Protein AF-0000000082577255 (afdb_homodimer)

pLDDT: mean 89.24, std 18.67, range [29.52, 98.94]

Radius of gyration: 27.16 Å; Cα contacts (8 Å, |Δi|>4): 711; chains: 2; bounding box: 111×81×88 Å

Nearest PDB structures (foldseek):
  2cbr-assemb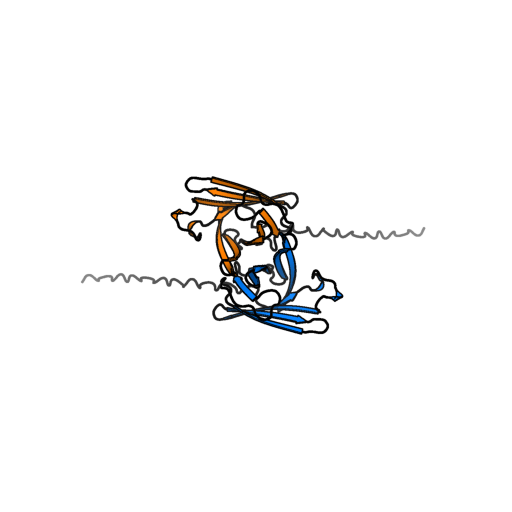ly1_A  TM=6.057E-01  e=3.488E-04  Bos taurus
  3sao-assembly2_B  TM=4.953E-01  e=5.006E-04  Gallus gallus
  3bx8-assembly2_B  TM=6.403E-01  e=2.164E-02  unclassified
  2lbv-assembly1_A  TM=5.165E-01  e=1.508E-02  Coturnix japonica
  3ebw-assembly1_A  TM=6.414E-01  e=2.367E+00  Periplaneta americana

Structure (mmCIF, N/CA/C/O backbone):
data_AF-0000000082577255-model_v1
#
loop_
_entity.id
_entity.type
_entity.pdbx_description
1 polymer 'LuxR family transcriptional regulator'
#
loop_
_atom_site.group_PDB
_atom_site.id
_atom_site.type_symbol
_atom_site.label_atom_id
_atom_site.label_alt_id
_atom_site.label_comp_id
_atom_site.label_asym_id
_atom_site.label_entity_id
_atom_site.label_seq_id
_atom_site.pdbx_PDB_ins_code
_atom_site.Cartn_x
_atom_site.Cartn_y
_atom_site.Cartn_z
_atom_site.occupancy
_atom_site.B_iso_or_equiv
_atom_site.auth_seq_id
_atom_site.auth_comp_id
_atom_site.auth_asym_id
_atom_site.auth_atom_id
_atom_site.pdbx_PDB_model_num
ATOM 1 N N . MET A 1 1 ? -60.844 50.062 -32.906 1 30.38 1 MET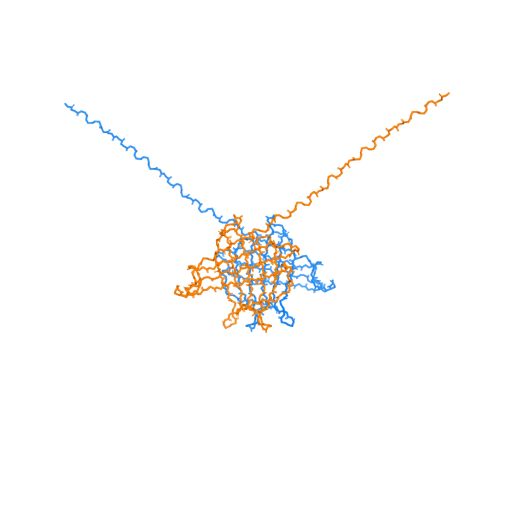 A N 1
ATOM 2 C CA . MET A 1 1 ? -60.625 48.656 -32.625 1 30.38 1 MET A CA 1
ATOM 3 C C . MET A 1 1 ? -59.125 48.312 -32.625 1 30.38 1 MET A C 1
ATOM 5 O O . MET A 1 1 ? -58.469 48.375 -33.656 1 30.38 1 MET A O 1
ATOM 9 N N . LYS A 1 2 ? -58.406 48.75 -31.453 1 42.78 2 LYS A N 1
ATOM 10 C CA . LYS A 1 2 ? -56.969 48.656 -31.172 1 42.78 2 LYS A CA 1
ATOM 11 C C . LYS A 1 2 ? -56.531 47.188 -31.156 1 42.78 2 LYS A C 1
ATOM 13 O O . LYS A 1 2 ? -57.125 46.344 -30.516 1 42.78 2 LYS A O 1
ATOM 18 N N . VAL A 1 3 ? -55.938 46.594 -32.188 1 41.31 3 VAL A N 1
ATOM 19 C CA . VAL A 1 3 ? -55.406 45.281 -32.438 1 41.31 3 VAL A CA 1
ATOM 20 C C . VAL A 1 3 ? -54.344 44.938 -31.422 1 41.31 3 VAL A C 1
ATOM 22 O O . VAL A 1 3 ? -53.344 45.688 -31.281 1 41.31 3 VAL A O 1
ATOM 25 N N . PRO A 1 4 ? -54.688 44.281 -30.281 1 45.56 4 PRO A N 1
ATOM 26 C CA . PRO A 1 4 ? -53.688 43.875 -29.297 1 45.56 4 PRO A CA 1
ATOM 27 C C . PRO A 1 4 ? -52.625 42.969 -29.875 1 45.56 4 PRO A C 1
ATOM 29 O O . PRO A 1 4 ? -52.938 42.094 -30.703 1 45.56 4 PRO A O 1
ATOM 32 N N . PHE A 1 5 ? -51.375 43.406 -30.234 1 43.94 5 PHE A N 1
ATOM 33 C CA . PHE A 1 5 ? -50.25 42.594 -30.672 1 43.94 5 PHE A CA 1
ATOM 34 C C . PHE A 1 5 ? -49.75 41.688 -29.562 1 43.94 5 PHE A C 1
ATOM 36 O O . PHE A 1 5 ? -49.375 42.156 -28.484 1 43.94 5 PHE A O 1
ATOM 43 N N . ALA A 1 6 ? -50.312 40.438 -29.438 1 38.84 6 ALA A N 1
ATOM 44 C CA . ALA A 1 6 ? -49.875 39.406 -28.5 1 38.84 6 ALA A CA 1
ATOM 45 C C . ALA A 1 6 ? -48.406 39.031 -28.75 1 38.84 6 ALA A C 1
ATOM 47 O O . ALA A 1 6 ? -48.062 38.656 -29.859 1 38.84 6 ALA A O 1
ATOM 48 N N . ILE A 1 7 ? -47.469 39.656 -28.047 1 39.19 7 ILE A N 1
ATOM 49 C CA . ILE A 1 7 ? -46.062 39.281 -28.062 1 39.19 7 ILE A CA 1
ATOM 50 C C . ILE A 1 7 ? -45.906 37.844 -27.562 1 39.19 7 ILE A C 1
ATOM 52 O O . ILE A 1 7 ? -46.281 37.531 -26.438 1 39.19 7 ILE A O 1
ATOM 56 N N . LEU A 1 8 ? -45.969 36.812 -28.438 1 40.16 8 LEU A N 1
ATOM 57 C CA . LEU A 1 8 ? -45.688 35.406 -28.125 1 40.16 8 LEU A CA 1
ATOM 58 C C . LEU A 1 8 ? -44.25 35.281 -27.625 1 40.16 8 LEU A C 1
ATOM 60 O O . LEU A 1 8 ? -43.281 35.562 -28.375 1 40.16 8 LEU A O 1
ATOM 64 N N . LEU A 1 9 ? -44.031 35.469 -26.344 1 45.38 9 LEU A N 1
ATOM 65 C CA . LEU A 1 9 ? -42.719 35.219 -25.734 1 45.38 9 LEU A CA 1
ATOM 66 C C . LEU A 1 9 ? -42.375 33.719 -25.812 1 45.38 9 LEU A C 1
ATOM 68 O O . LEU A 1 9 ? -43.062 32.906 -25.25 1 45.38 9 LEU A O 1
ATOM 72 N N . ALA A 1 10 ? -41.688 33.219 -26.844 1 41.09 10 ALA A N 1
ATOM 73 C CA . ALA A 1 10 ? -41.125 31.875 -26.938 1 41.09 10 ALA A CA 1
ATOM 74 C C . ALA A 1 10 ? -40.094 31.625 -25.844 1 41.09 10 ALA A C 1
ATOM 76 O O . ALA A 1 10 ? -39.062 32.281 -25.797 1 41.09 10 ALA A O 1
ATOM 77 N N . VAL A 1 11 ? -40.531 31.25 -24.625 1 45.97 11 VAL A N 1
ATOM 78 C CA . VAL A 1 11 ? -39.594 30.797 -23.594 1 45.97 11 VAL A CA 1
ATOM 79 C C . VAL A 1 11 ? -38.844 29.562 -24.094 1 45.97 11 VAL A C 1
ATOM 81 O O . VAL A 1 11 ? -39.438 28.531 -24.375 1 45.97 11 VAL A O 1
ATOM 84 N N . GLY A 1 12 ? -37.719 29.672 -24.844 1 43.66 12 GLY A N 1
ATOM 85 C CA . GLY A 1 12 ? -36.844 28.547 -25.156 1 43.66 12 GLY A CA 1
ATOM 86 C C . GLY A 1 12 ? -36.406 27.781 -23.922 1 43.66 12 GLY A C 1
ATOM 87 O O . GLY A 1 12 ? -35.781 28.344 -23.016 1 43.66 12 GLY A O 1
ATOM 88 N N . LEU A 1 13 ? -37.125 26.719 -23.547 1 45.72 13 LEU A N 1
ATOM 89 C CA . LEU A 1 13 ? -36.688 25.766 -22.531 1 45.72 13 LEU A CA 1
ATOM 90 C C . LEU A 1 13 ? -35.312 25.172 -22.891 1 45.72 13 LEU A C 1
ATOM 92 O O . LEU A 1 13 ? -35.188 24.453 -23.875 1 45.72 13 LEU A O 1
ATOM 96 N N . GLY A 1 14 ? -34.188 25.781 -22.609 1 46.28 14 GLY A N 1
ATOM 97 C CA . GLY A 1 14 ? -32.906 25.125 -22.656 1 46.28 14 GLY A CA 1
ATOM 98 C C . GLY A 1 14 ? -32.875 23.797 -21.938 1 46.28 14 GLY A C 1
ATOM 99 O O . GLY A 1 14 ? -33.188 23.719 -20.75 1 46.28 14 GLY A O 1
ATOM 100 N N . HIS A 1 15 ? -33.031 22.656 -22.656 1 53.28 15 HIS A N 1
ATOM 101 C CA . HIS A 1 15 ? -32.781 21.328 -22.141 1 53.28 15 HIS A CA 1
ATOM 102 C C . HIS A 1 15 ? -31.406 21.219 -21.516 1 53.28 15 HIS A C 1
ATOM 104 O O . HIS A 1 15 ? -30.391 21.375 -22.203 1 53.28 15 HIS A O 1
ATOM 110 N N . ALA A 1 16 ? -31.203 21.406 -20.25 1 52.41 16 ALA A N 1
ATOM 111 C CA . ALA A 1 16 ? -30 21 -19.547 1 52.41 16 ALA A CA 1
ATOM 112 C C . ALA A 1 16 ? -29.672 19.531 -19.828 1 52.41 16 ALA A C 1
ATOM 114 O O . ALA A 1 16 ? -30.438 18.641 -19.453 1 52.41 16 ALA A O 1
ATOM 115 N N . ALA A 1 17 ? -28.859 19.125 -20.812 1 50.59 17 ALA A N 1
ATOM 116 C CA . ALA A 1 17 ? -28.344 17.766 -20.969 1 50.59 17 ALA A CA 1
ATOM 117 C C . ALA A 1 17 ? -27.797 17.234 -19.656 1 50.59 17 ALA A C 1
ATOM 119 O O . ALA A 1 17 ? -27.031 17.906 -18.969 1 50.59 17 ALA A O 1
ATOM 120 N N . PRO A 1 18 ? -28.406 16.266 -19.078 1 53.88 18 PRO A N 1
ATOM 121 C CA . PRO A 1 18 ? -27.797 15.625 -17.922 1 53.88 18 PRO A CA 1
ATOM 122 C C . PRO A 1 18 ? -26.297 15.344 -18.125 1 53.88 18 PRO A C 1
ATOM 124 O O . PRO A 1 18 ? -25.891 14.969 -19.219 1 53.88 18 PRO A O 1
ATOM 127 N N . ALA A 1 19 ? -25.422 16.047 -17.469 1 48.56 19 ALA A N 1
ATOM 128 C CA . ALA A 1 19 ? -24.016 15.617 -17.406 1 48.56 19 ALA A CA 1
ATOM 129 C C . ALA A 1 19 ? -23.922 14.102 -17.25 1 48.56 19 ALA A C 1
ATOM 131 O O . ALA A 1 19 ? -24.375 13.539 -16.25 1 48.56 19 ALA A O 1
ATOM 132 N N . LEU A 1 20 ? -24.016 13.242 -18.25 1 40.62 20 LEU A N 1
ATOM 133 C CA . LEU A 1 20 ? -23.688 11.82 -18.172 1 40.62 20 LEU A CA 1
ATOM 134 C C . LEU A 1 20 ? -22.562 11.578 -17.188 1 40.62 20 LEU A C 1
ATOM 136 O O . LEU A 1 20 ? -21.484 12.172 -17.312 1 40.62 20 LEU A O 1
ATOM 140 N N . ALA A 1 21 ? -22.859 11.367 -15.875 1 45.81 21 ALA A N 1
ATOM 141 C CA . ALA A 1 21 ? -21.844 10.82 -14.961 1 45.81 21 ALA A CA 1
ATOM 142 C C . ALA A 1 21 ? -20.859 9.93 -15.711 1 45.81 21 ALA A C 1
ATOM 144 O O . ALA A 1 21 ? -21.234 8.914 -16.281 1 45.81 21 ALA A O 1
ATOM 145 N N . GLN A 1 22 ? -19.906 10.359 -16.438 1 48.31 22 GLN A N 1
ATOM 146 C CA . GLN A 1 22 ? -18.859 9.531 -17.031 1 48.31 22 GLN A CA 1
ATOM 147 C C . GLN A 1 22 ? -18.516 8.344 -16.141 1 48.31 22 GLN A C 1
ATOM 149 O O . GLN A 1 22 ? -18.156 8.531 -14.977 1 48.31 22 GLN A O 1
ATOM 154 N N . SER A 1 23 ? -19.281 7.199 -16.281 1 50.22 23 SER A N 1
ATOM 155 C CA . SER A 1 23 ? -18.984 5.957 -15.57 1 50.22 23 SER A CA 1
ATOM 156 C C . SER A 1 23 ? -17.484 5.773 -15.367 1 50.22 23 SER A C 1
ATOM 158 O O . SER A 1 23 ? -16.703 5.926 -16.312 1 50.22 23 SER A O 1
ATOM 160 N N . ALA A 1 24 ? -16.969 5.957 -14.211 1 63.88 24 ALA A N 1
ATOM 161 C CA . ALA A 1 24 ? -15.547 5.773 -13.93 1 63.88 24 ALA A CA 1
ATOM 162 C C . ALA A 1 24 ? -14.992 4.551 -14.656 1 63.88 24 ALA A C 1
ATOM 164 O O . ALA A 1 24 ? -15.656 3.512 -14.727 1 63.88 24 ALA A O 1
ATOM 165 N N . ALA A 1 25 ? -14.047 4.656 -15.633 1 77.75 25 ALA A N 1
ATOM 166 C CA . ALA A 1 25 ? -13.367 3.566 -16.328 1 77.75 25 ALA A CA 1
ATOM 167 C C . ALA A 1 25 ? -13.078 2.406 -15.383 1 77.75 25 ALA A C 1
ATOM 169 O O . ALA A 1 25 ? -12.781 2.617 -14.203 1 77.75 25 ALA A O 1
ATOM 170 N N . PRO A 1 26 ? -13.43 1.129 -15.906 1 90.5 26 PRO A N 1
ATOM 171 C CA . PRO A 1 26 ? -13.125 -0.038 -15.078 1 90.5 26 PRO A CA 1
ATOM 172 C C . PRO A 1 26 ? -11.664 -0.067 -14.617 1 90.5 26 PRO A C 1
ATOM 174 O O . PRO A 1 26 ? -10.781 0.43 -15.312 1 90.5 26 PRO A O 1
ATOM 177 N N . SER A 1 27 ? -11.445 -0.588 -13.438 1 96.12 27 SER A N 1
ATOM 178 C CA . SER A 1 27 ? -10.094 -0.715 -12.906 1 96.12 27 SER A CA 1
ATOM 179 C C . SER A 1 27 ? -9.203 -1.529 -13.844 1 96.12 27 SER A C 1
ATOM 181 O O . SER A 1 27 ? -9.586 -2.615 -14.281 1 96.12 27 SER A O 1
ATOM 183 N N . PRO A 1 28 ? -8.07 -1.06 -14.164 1 97.62 28 PRO A N 1
ATOM 184 C CA . PRO A 1 28 ? -7.145 -1.853 -14.977 1 97.62 28 PRO A CA 1
ATOM 185 C C . PRO A 1 28 ? -6.648 -3.102 -14.25 1 97.62 28 PRO A C 1
ATOM 187 O O . PRO A 1 28 ? -6.004 -3.959 -14.867 1 97.62 28 PRO A O 1
ATOM 190 N N . LEU A 1 29 ? -6.906 -3.27 -12.984 1 98.5 29 LEU A N 1
ATOM 191 C CA . LEU A 1 29 ? -6.535 -4.465 -12.227 1 98.5 29 LEU A CA 1
ATOM 192 C C . LEU A 1 29 ? -7.348 -5.672 -12.688 1 98.5 29 LEU A C 1
ATOM 194 O O . LEU A 1 29 ? -6.902 -6.812 -12.547 1 98.5 29 LEU A O 1
ATOM 198 N N . LEU A 1 30 ? -8.578 -5.418 -13.156 1 98.56 30 LEU A N 1
ATOM 199 C CA . LEU A 1 30 ? -9.445 -6.516 -13.57 1 98.56 30 LEU A CA 1
ATOM 200 C C . LEU A 1 30 ? -8.805 -7.32 -14.695 1 98.56 30 LEU A C 1
ATOM 202 O O . LEU A 1 30 ? -8.227 -6.746 -15.617 1 98.56 30 LEU A O 1
ATOM 206 N N . GLY A 1 31 ? -8.906 -8.617 -14.602 1 98.44 31 GLY A N 1
ATOM 207 C CA . GLY A 1 31 ? -8.25 -9.539 -15.516 1 98.44 31 GLY A CA 1
ATOM 208 C C . GLY A 1 31 ? -7.328 -10.523 -14.805 1 98.44 31 GLY A C 1
ATOM 209 O O . GLY A 1 31 ? -7.469 -10.758 -13.602 1 98.44 31 GLY A O 1
ATOM 210 N N . SER A 1 32 ? -6.441 -11.195 -15.586 1 98.81 32 SER A N 1
ATOM 211 C CA . SER A 1 32 ? -5.566 -12.234 -15.055 1 98.81 32 SER A CA 1
ATOM 212 C C . SER A 1 32 ? -4.098 -11.852 -15.211 1 98.81 32 SER A C 1
ATOM 214 O O . SER A 1 32 ? -3.699 -11.312 -16.25 1 98.81 32 SER A O 1
ATOM 216 N N . TRP A 1 33 ? -3.393 -12.156 -14.211 1 98.94 33 TRP A N 1
ATOM 217 C CA . TRP A 1 33 ? -1.996 -11.758 -14.094 1 98.94 33 TRP A CA 1
ATOM 218 C C . TRP A 1 33 ? -1.111 -12.953 -13.758 1 98.94 33 TRP A C 1
ATOM 220 O O . TRP A 1 33 ? -1.393 -13.688 -12.812 1 98.94 33 TRP A O 1
ATOM 230 N N . ALA A 1 34 ? -0.02 -13.125 -14.461 1 98.88 34 ALA A N 1
ATOM 231 C CA . ALA A 1 34 ? 0.951 -14.172 -14.18 1 98.88 34 ALA A CA 1
ATOM 232 C C . ALA A 1 34 ? 2.156 -13.617 -13.422 1 98.88 34 ALA A C 1
ATOM 234 O O . ALA A 1 34 ? 2.729 -12.602 -13.82 1 98.88 34 ALA A O 1
ATOM 235 N N . VAL A 1 35 ? 2.521 -14.289 -12.391 1 98.81 35 VAL A N 1
ATOM 236 C CA . VAL A 1 35 ? 3.73 -13.945 -11.656 1 98.81 35 VAL A CA 1
ATOM 237 C C . VAL A 1 35 ? 4.961 -14.32 -12.477 1 98.81 35 VAL A C 1
ATOM 239 O O . VAL A 1 35 ? 4.996 -15.375 -13.109 1 98.81 35 VAL A O 1
ATOM 242 N N . ASP A 1 36 ? 5.969 -13.453 -12.516 1 98.56 36 ASP A N 1
ATOM 243 C CA . ASP A 1 36 ? 7.285 -13.828 -13.016 1 98.56 36 ASP A CA 1
ATOM 244 C C . ASP A 1 36 ? 8 -14.766 -12.039 1 98.56 36 ASP A C 1
ATOM 246 O O . ASP A 1 36 ? 8.758 -14.305 -11.18 1 98.56 36 ASP A O 1
ATOM 250 N N . VAL A 1 37 ? 7.871 -16.016 -12.164 1 98.12 37 VAL A N 1
ATOM 251 C CA . VAL A 1 37 ? 8.312 -17 -11.164 1 98.12 37 VAL A CA 1
ATOM 252 C C . VAL A 1 37 ? 9.836 -17.047 -11.141 1 98.12 37 VAL A C 1
ATOM 254 O O . VAL A 1 37 ? 10.438 -17.453 -10.148 1 98.12 37 VAL A O 1
ATOM 257 N N . GLU A 1 38 ? 10.477 -16.594 -12.234 1 97.31 38 GLU A N 1
ATOM 258 C CA . GLU A 1 38 ? 11.938 -16.609 -12.297 1 97.31 38 GLU A CA 1
ATOM 259 C C . GLU A 1 38 ? 12.555 -15.586 -11.352 1 97.31 38 GLU A C 1
ATOM 261 O O . GLU A 1 38 ? 13.734 -15.664 -11.023 1 97.31 38 GLU A O 1
ATOM 266 N N . ARG A 1 39 ? 11.727 -14.664 -10.875 1 97.25 39 ARG A N 1
ATOM 267 C CA . ARG A 1 39 ? 12.234 -13.594 -10.023 1 97.25 39 ARG A CA 1
ATOM 268 C C . ARG A 1 39 ? 11.852 -13.82 -8.57 1 97.25 39 ARG A C 1
ATOM 270 O O . ARG A 1 39 ? 12.148 -13 -7.703 1 97.25 39 ARG A O 1
ATOM 277 N N . LEU A 1 40 ? 11.148 -14.898 -8.289 1 96.56 40 LEU A N 1
ATOM 278 C CA . LEU A 1 40 ? 10.758 -15.164 -6.91 1 96.56 40 LEU A CA 1
ATOM 279 C C . LEU A 1 40 ? 11.977 -15.414 -6.031 1 96.56 40 LEU A C 1
ATOM 281 O O . LEU A 1 40 ? 12.938 -16.047 -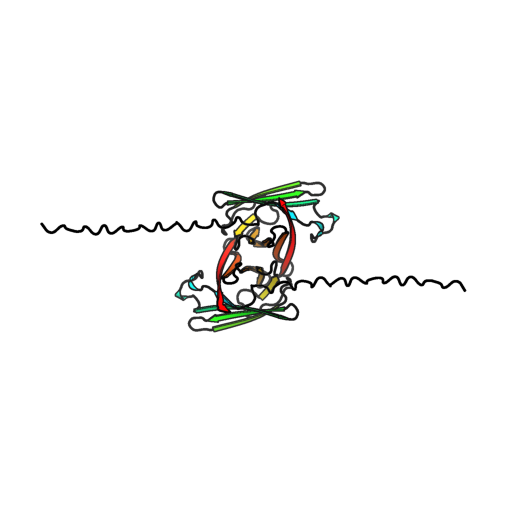6.465 1 96.56 40 LEU A O 1
ATOM 285 N N . PRO A 1 41 ? 11.961 -14.906 -4.82 1 92.69 41 PRO A N 1
ATOM 286 C CA . PRO A 1 41 ? 13.109 -15.047 -3.92 1 92.69 41 PRO A CA 1
ATOM 287 C C . PRO A 1 41 ? 13.18 -16.422 -3.26 1 92.69 41 PRO A C 1
ATOM 289 O O . PRO A 1 41 ? 13.141 -16.516 -2.031 1 92.69 41 PRO A O 1
ATOM 292 N N . MET A 1 42 ? 13.219 -17.391 -3.99 1 93.5 42 MET A N 1
ATOM 293 C CA . MET A 1 42 ? 13.391 -18.781 -3.555 1 93.5 42 MET A CA 1
ATOM 294 C C . MET A 1 42 ? 14.227 -19.562 -4.559 1 93.5 42 MET A C 1
ATOM 296 O O . MET A 1 42 ? 14.344 -19.172 -5.719 1 93.5 42 MET A O 1
ATOM 300 N N . PRO A 1 43 ? 14.836 -20.641 -4.078 1 95.81 43 PRO A N 1
ATOM 301 C CA . PRO A 1 43 ? 15.617 -21.453 -5.004 1 95.81 43 PRO A CA 1
ATOM 302 C C . PRO A 1 43 ? 14.805 -21.938 -6.199 1 95.81 43 PRO A C 1
ATOM 304 O O . PRO A 1 43 ? 13.625 -22.281 -6.055 1 95.81 43 PRO A O 1
ATOM 307 N N . PRO A 1 44 ? 15.5 -21.969 -7.348 1 94.94 44 PRO A N 1
ATOM 308 C CA . PRO A 1 44 ? 14.781 -22.328 -8.57 1 94.94 44 PRO A CA 1
ATOM 309 C C . PRO A 1 44 ? 14 -23.641 -8.422 1 94.94 44 PRO A C 1
ATOM 311 O O . PRO A 1 44 ? 12.875 -23.75 -8.922 1 94.94 44 PRO A O 1
ATOM 314 N N . GLU A 1 45 ? 14.562 -24.594 -7.723 1 95 45 GLU A N 1
ATOM 315 C CA . GLU A 1 45 ? 13.938 -25.922 -7.605 1 95 45 GLU A CA 1
ATOM 316 C C . GLU A 1 45 ? 12.664 -25.844 -6.758 1 95 45 GLU A C 1
ATOM 318 O O . GLU A 1 45 ? 11.82 -26.734 -6.836 1 95 45 GLU A O 1
ATOM 323 N N . ALA A 1 46 ? 12.531 -24.812 -5.984 1 95.12 46 ALA A N 1
ATOM 324 C CA . ALA A 1 46 ? 11.383 -24.672 -5.09 1 95.12 46 ALA A CA 1
ATOM 325 C C . ALA A 1 46 ? 10.297 -23.812 -5.719 1 95.12 46 ALA A C 1
ATOM 327 O O . ALA A 1 46 ? 9.195 -23.688 -5.172 1 95.12 46 ALA A O 1
ATOM 328 N N . ARG A 1 47 ? 10.523 -23.25 -6.836 1 97.19 47 ARG A N 1
ATOM 329 C CA . ARG A 1 47 ? 9.578 -22.344 -7.473 1 97.19 47 ARG A CA 1
ATOM 330 C C . ARG A 1 47 ? 8.438 -23.109 -8.133 1 97.19 47 ARG A C 1
ATOM 332 O O . ARG A 1 47 ? 8.648 -24.156 -8.727 1 97.19 47 ARG A O 1
ATOM 339 N N . PRO A 1 48 ? 7.23 -22.547 -8.008 1 97.56 48 PRO A N 1
ATOM 340 C CA . PRO A 1 48 ? 6.148 -23.125 -8.805 1 97.56 48 PRO A CA 1
ATOM 341 C C . PRO A 1 48 ? 6.383 -22.969 -10.305 1 97.56 48 PRO A C 1
ATOM 343 O O . PRO A 1 48 ? 7.184 -22.141 -10.727 1 97.56 48 PRO A O 1
ATOM 346 N N . LYS A 1 49 ? 5.664 -23.797 -11.047 1 97.94 49 LYS A N 1
ATOM 347 C CA . LYS A 1 49 ? 5.676 -23.656 -12.5 1 97.94 49 LYS A CA 1
ATOM 348 C C . LYS A 1 49 ? 4.949 -22.391 -12.93 1 97.94 49 LYS A C 1
ATOM 350 O O . LYS A 1 49 ? 5.391 -21.688 -13.852 1 97.94 49 LYS A O 1
ATOM 355 N N . SER A 1 50 ? 3.852 -22.109 -12.234 1 98.31 50 SER A N 1
ATOM 356 C CA . SER A 1 50 ? 3.1 -20.906 -12.547 1 98.31 50 SER A CA 1
ATOM 357 C C . SER A 1 50 ? 2.242 -20.469 -11.359 1 98.31 50 SER A C 1
ATOM 359 O O . SER A 1 50 ? 1.816 -21.297 -10.555 1 98.31 50 SER A O 1
ATOM 361 N N . VAL A 1 51 ? 2.078 -19.25 -11.211 1 98.25 51 VAL A N 1
ATOM 362 C CA . VAL A 1 51 ? 1.113 -18.609 -10.32 1 98.25 51 VAL A CA 1
ATOM 363 C C . VAL A 1 51 ? 0.316 -17.562 -11.086 1 98.25 51 VAL A C 1
ATOM 365 O O . VAL A 1 51 ? 0.895 -16.672 -11.727 1 98.25 51 VAL A O 1
ATOM 368 N N . THR A 1 52 ? -0.953 -17.641 -11.086 1 98.69 52 THR A N 1
ATOM 369 C CA . THR A 1 52 ? -1.843 -16.672 -11.719 1 98.69 52 THR A CA 1
ATOM 370 C C . THR A 1 52 ? -2.848 -16.125 -10.711 1 98.69 52 THR A C 1
ATOM 372 O O . THR A 1 52 ? -3.438 -16.875 -9.938 1 98.69 52 THR A O 1
ATOM 375 N N . ILE A 1 53 ? -2.965 -14.875 -10.688 1 98.62 53 ILE A N 1
ATOM 376 C CA . ILE A 1 53 ? -3.996 -14.219 -9.898 1 98.62 53 ILE A CA 1
ATOM 377 C C . ILE A 1 53 ? -4.996 -13.531 -10.82 1 98.62 53 ILE A C 1
ATOM 379 O O . ILE A 1 53 ? -4.605 -12.875 -11.789 1 98.62 53 ILE A O 1
ATOM 383 N N . SER A 1 54 ? -6.27 -13.688 -10.555 1 98.75 54 SER A N 1
ATOM 384 C CA . SER A 1 54 ? -7.324 -13.062 -11.344 1 98.75 54 SER A CA 1
ATOM 385 C C . SER A 1 54 ? -8.227 -12.195 -10.469 1 98.75 54 SER A C 1
ATOM 387 O O . SER A 1 54 ? -8.602 -12.602 -9.359 1 98.75 54 SER A O 1
ATOM 389 N N . TYR A 1 55 ? -8.555 -11.031 -10.922 1 98.69 55 TYR A N 1
ATOM 390 C CA . TYR A 1 55 ? -9.523 -10.125 -10.312 1 98.69 55 TYR A CA 1
ATOM 391 C C . TYR A 1 55 ? -10.75 -9.969 -11.203 1 98.69 55 TYR A C 1
ATOM 393 O O . TYR A 1 55 ? -10.633 -9.711 -12.398 1 98.69 55 TYR A O 1
ATOM 401 N N . ALA A 1 56 ? -11.859 -10.109 -10.617 1 98.56 56 ALA A N 1
ATOM 402 C CA . ALA A 1 56 ? -13.125 -9.93 -11.328 1 98.56 56 ALA A CA 1
ATOM 403 C C . ALA A 1 56 ? -14.086 -9.047 -10.539 1 98.56 56 ALA A C 1
ATOM 405 O O . ALA A 1 56 ? -14.18 -9.172 -9.312 1 98.56 56 ALA A O 1
ATOM 406 N N . ASP A 1 57 ? -14.727 -8.117 -11.258 1 98 57 ASP A N 1
ATOM 407 C CA . ASP A 1 57 ? -15.914 -7.441 -10.734 1 98 57 ASP A CA 1
ATOM 408 C C . ASP A 1 57 ? -17.156 -8.289 -10.945 1 98 57 ASP A C 1
ATOM 410 O O . ASP A 1 57 ? -17.594 -8.516 -12.078 1 98 57 ASP A O 1
ATOM 414 N N . ILE A 1 58 ? -17.766 -8.727 -9.82 1 98.19 58 ILE A N 1
ATOM 415 C CA . ILE A 1 58 ? -18.844 -9.695 -9.969 1 98.19 58 ILE A CA 1
ATOM 416 C C . ILE A 1 58 ? -20.188 -9.008 -9.703 1 98.19 58 ILE A C 1
ATOM 418 O O . ILE A 1 58 ? -21.188 -9.68 -9.477 1 98.19 58 ILE A O 1
ATOM 422 N N . GLY A 1 59 ? -20.172 -7.766 -9.672 1 96.94 59 GLY A N 1
ATOM 423 C CA . GLY A 1 59 ? -21.375 -6.992 -9.484 1 96.94 59 GLY A CA 1
ATOM 424 C C . GLY A 1 59 ? -21.703 -6.738 -8.023 1 96.94 59 GLY A C 1
ATOM 425 O O . GLY A 1 59 ? -21.172 -7.41 -7.137 1 96.94 59 GLY A O 1
ATOM 426 N N . GLY A 1 60 ? -22.547 -5.66 -7.719 1 96.75 60 GLY A N 1
ATOM 427 C CA . GLY A 1 60 ? -22.953 -5.336 -6.363 1 96.75 60 GLY A CA 1
ATOM 428 C C . GLY A 1 60 ? -21.828 -4.781 -5.516 1 96.75 60 GLY A C 1
ATOM 429 O O . GLY A 1 60 ? -21.828 -4.949 -4.293 1 96.75 60 GLY A O 1
ATOM 430 N N . GLY A 1 61 ? -20.766 -4.266 -6.172 1 96 61 GLY A N 1
ATOM 431 C CA . GLY A 1 61 ? -19.625 -3.707 -5.465 1 96 61 GLY A CA 1
ATOM 432 C C . GLY A 1 61 ? -18.672 -4.766 -4.945 1 96 61 GLY A C 1
ATOM 433 O O . GLY A 1 61 ? -17.812 -4.473 -4.121 1 96 61 GLY A O 1
ATOM 434 N N . LYS A 1 62 ? -18.828 -5.949 -5.477 1 98.38 62 LYS A N 1
ATOM 435 C CA . LYS A 1 62 ? -18.016 -7.059 -4.977 1 98.38 62 LYS A CA 1
ATOM 436 C C . LYS A 1 62 ? -17 -7.508 -6.016 1 98.38 62 LYS A C 1
ATOM 438 O O . LYS A 1 62 ? -17.281 -7.48 -7.215 1 98.38 62 LYS A O 1
ATOM 443 N N . TRP A 1 63 ? -15.852 -7.879 -5.516 1 98.56 63 TRP A N 1
ATOM 444 C CA . TRP A 1 63 ? -14.797 -8.477 -6.332 1 98.56 63 TRP A CA 1
ATOM 445 C C . TRP A 1 63 ? -14.586 -9.938 -5.961 1 98.56 63 TRP A C 1
ATOM 447 O O . TRP A 1 63 ? -14.875 -10.352 -4.836 1 98.56 63 TRP A O 1
ATOM 457 N N . ARG A 1 64 ? -14.188 -10.695 -6.91 1 98.5 64 ARG A N 1
ATOM 458 C CA . ARG A 1 64 ? -13.656 -12.039 -6.707 1 98.5 64 ARG A CA 1
ATOM 459 C C . ARG A 1 64 ? -12.188 -12.117 -7.113 1 98.5 64 ARG A C 1
ATOM 461 O O . ARG A 1 64 ? -11.82 -11.664 -8.195 1 98.5 64 ARG A O 1
ATOM 468 N N . THR A 1 65 ? -11.398 -12.586 -6.234 1 98.06 65 THR A N 1
ATOM 469 C CA . THR A 1 65 ? -10.008 -12.883 -6.555 1 98.06 65 THR A CA 1
ATOM 470 C C . THR A 1 65 ? -9.766 -14.391 -6.555 1 98.06 65 THR A C 1
ATOM 472 O O . THR A 1 65 ? -10.203 -15.094 -5.645 1 98.06 65 THR A O 1
ATOM 475 N N . SER A 1 66 ? -9.156 -14.867 -7.578 1 97.5 66 SER A N 1
ATOM 476 C CA . SER A 1 66 ? -8.75 -16.266 -7.691 1 97.5 66 SER A CA 1
ATOM 477 C C . SER A 1 66 ? -7.246 -16.391 -7.871 1 97.5 66 SER A C 1
ATOM 479 O O . SER A 1 66 ? -6.633 -15.617 -8.602 1 97.5 66 SER A O 1
ATOM 481 N N . VAL A 1 67 ? -6.715 -17.359 -7.199 1 97.38 67 VAL A N 1
ATOM 482 C CA . VAL A 1 67 ? -5.289 -17.656 -7.305 1 97.38 67 VAL A CA 1
ATOM 483 C C . VAL A 1 67 ? -5.09 -19.109 -7.738 1 97.38 67 VAL A C 1
ATOM 485 O O . VAL A 1 67 ? -5.621 -20.031 -7.105 1 97.38 67 VAL A O 1
ATOM 488 N N . ASP A 1 68 ? -4.355 -19.297 -8.828 1 97.56 68 ASP A N 1
ATOM 489 C CA . ASP A 1 68 ? -3.973 -20.609 -9.328 1 97.56 68 ASP A CA 1
ATOM 490 C C . ASP A 1 68 ? -2.465 -20.828 -9.219 1 97.56 68 ASP A C 1
ATOM 492 O O . ASP A 1 68 ? -1.687 -20.078 -9.82 1 97.56 68 ASP A O 1
ATOM 496 N N . ILE A 1 69 ? -2.133 -21.797 -8.508 1 97.25 69 ILE A N 1
ATOM 497 C CA . ILE A 1 69 ? -0.728 -22.156 -8.383 1 97.25 69 ILE A CA 1
ATOM 498 C C . ILE A 1 69 ? -0.507 -23.562 -8.953 1 97.25 69 ILE A C 1
ATOM 500 O O . ILE A 1 69 ? -1.202 -24.5 -8.586 1 97.25 69 ILE A O 1
ATOM 504 N N . VAL A 1 70 ? 0.412 -23.672 -9.852 1 98 70 VAL A N 1
ATOM 505 C CA . VAL A 1 70 ? 0.862 -24.953 -10.367 1 98 70 VAL A CA 1
ATOM 506 C C . VAL A 1 70 ? 2.293 -25.219 -9.906 1 98 70 VAL A C 1
ATOM 508 O O . VAL A 1 70 ? 3.221 -24.5 -10.289 1 98 70 VAL A O 1
ATOM 511 N N . GLY A 1 71 ? 2.381 -26.156 -9.023 1 95.44 71 GLY A N 1
ATOM 512 C CA . GLY A 1 71 ? 3.703 -26.609 -8.617 1 95.44 71 GLY A CA 1
ATOM 513 C C . GLY A 1 71 ? 4.277 -27.688 -9.523 1 95.44 71 GLY A C 1
ATOM 514 O O . GLY A 1 71 ? 3.818 -27.859 -10.656 1 95.44 71 GLY A O 1
ATOM 515 N N . LYS A 1 72 ? 5.41 -28.266 -9.016 1 92.38 72 LYS A N 1
ATOM 516 C CA . LYS A 1 72 ? 5.996 -29.375 -9.773 1 92.38 72 LYS A CA 1
ATOM 517 C C . LYS A 1 72 ? 5.078 -30.594 -9.773 1 92.38 72 LYS A C 1
ATOM 519 O O . LYS A 1 72 ? 4.836 -31.203 -10.812 1 92.38 72 LYS A O 1
ATOM 524 N N . ASP A 1 73 ? 4.5 -30.844 -8.633 1 93.56 73 ASP A N 1
ATOM 525 C CA . ASP A 1 73 ? 3.705 -32.062 -8.5 1 93.56 73 ASP A CA 1
ATOM 526 C C . ASP A 1 73 ? 2.357 -31.766 -7.852 1 93.56 73 ASP A C 1
ATOM 528 O O . ASP A 1 73 ? 1.719 -32.656 -7.301 1 93.56 73 ASP A O 1
ATOM 532 N N . TYR A 1 74 ? 2.025 -30.484 -7.785 1 94.25 74 TYR A N 1
ATOM 533 C CA . TYR A 1 74 ? 0.754 -30.141 -7.156 1 94.25 74 TYR A CA 1
ATOM 534 C C . TYR A 1 74 ? 0.101 -28.953 -7.859 1 94.25 74 TYR A C 1
ATOM 536 O O . TYR A 1 74 ? 0.75 -28.25 -8.641 1 94.25 74 TYR A O 1
ATOM 544 N N . GLU A 1 75 ? -1.233 -28.828 -7.641 1 95.75 75 GLU A N 1
ATOM 545 C CA . GLU A 1 75 ? -1.993 -27.641 -8.031 1 95.75 75 GLU A CA 1
ATOM 546 C C . GLU A 1 75 ? -2.877 -27.156 -6.883 1 95.75 75 GLU A C 1
ATOM 548 O O . GLU A 1 75 ? -3.432 -27.953 -6.133 1 95.75 75 GLU A O 1
ATOM 553 N N . ASN A 1 76 ? -2.877 -25.922 -6.719 1 95.19 76 ASN A N 1
ATOM 554 C CA . ASN A 1 76 ? -3.729 -25.297 -5.715 1 95.19 76 ASN A CA 1
ATOM 555 C C . ASN A 1 76 ? -4.574 -24.172 -6.32 1 95.19 76 ASN A C 1
ATOM 557 O O . ASN A 1 76 ? -4.074 -23.375 -7.105 1 95.19 76 ASN A O 1
ATOM 561 N N . HIS A 1 77 ? -5.828 -24.203 -6.035 1 96.06 77 HIS A N 1
ATOM 562 C CA . HIS A 1 77 ? -6.77 -23.172 -6.457 1 96.06 77 HIS A CA 1
ATOM 563 C C . HIS A 1 77 ? -7.523 -22.594 -5.262 1 96.06 77 HIS A C 1
ATOM 565 O O . HIS A 1 77 ? -8.156 -23.328 -4.504 1 96.06 77 HIS A O 1
ATOM 571 N N . THR A 1 78 ? -7.379 -21.328 -5.082 1 95.62 78 THR A N 1
ATOM 572 C CA . THR A 1 78 ? -8.125 -20.641 -4.035 1 95.62 78 THR A CA 1
ATOM 573 C C . THR A 1 78 ? -8.844 -19.422 -4.602 1 95.62 78 THR A C 1
ATOM 575 O O . THR A 1 78 ? -8.438 -18.875 -5.629 1 95.62 78 THR A O 1
ATOM 578 N N . ALA A 1 79 ? -9.953 -19.078 -4.004 1 96.12 79 ALA A N 1
ATOM 579 C CA . ALA A 1 79 ? -10.703 -17.906 -4.41 1 96.12 79 ALA A CA 1
ATOM 580 C C . ALA A 1 79 ? -11.438 -17.281 -3.221 1 96.12 79 ALA A C 1
ATOM 582 O O . ALA A 1 79 ? -11.688 -17.953 -2.221 1 96.12 79 ALA A O 1
ATOM 583 N N . GLY A 1 80 ? -11.695 -16.031 -3.285 1 96.69 80 GLY A N 1
ATOM 584 C CA . GLY A 1 80 ? -12.484 -15.305 -2.299 1 96.69 80 GLY A CA 1
ATOM 585 C C . GLY A 1 80 ? -13.266 -14.148 -2.891 1 96.69 80 GLY A C 1
ATOM 586 O O . GLY A 1 80 ? -12.867 -13.586 -3.916 1 96.69 80 GLY A O 1
ATOM 587 N N . THR A 1 81 ? -14.398 -13.898 -2.275 1 98.19 81 THR A N 1
ATOM 588 C CA . THR A 1 81 ? -15.242 -12.758 -2.633 1 98.19 81 THR A CA 1
ATOM 589 C C . THR A 1 81 ? -15.258 -11.727 -1.511 1 98.19 81 THR A C 1
ATOM 591 O O . THR A 1 81 ? -15.328 -12.078 -0.333 1 98.19 81 THR A O 1
ATOM 594 N N . TYR A 1 82 ? -15.18 -10.523 -1.881 1 98.56 82 TYR A N 1
ATOM 595 C CA . TYR A 1 82 ? -15.141 -9.453 -0.887 1 98.56 82 TYR A CA 1
ATOM 596 C C . TYR A 1 82 ? -15.594 -8.133 -1.49 1 98.56 82 TYR A C 1
ATOM 598 O O . TYR A 1 82 ? -15.758 -8.023 -2.707 1 98.56 82 TYR A O 1
ATOM 606 N N . THR A 1 83 ? -15.836 -7.098 -0.626 1 98.5 83 THR A N 1
ATOM 607 C CA . THR A 1 83 ? -16.062 -5.707 -1.013 1 98.5 83 THR A CA 1
ATOM 608 C C . THR A 1 83 ? -14.789 -4.883 -0.813 1 98.5 83 THR A C 1
ATOM 610 O O . THR A 1 83 ? -14.297 -4.762 0.308 1 98.5 83 THR A O 1
ATOM 613 N N . PRO A 1 84 ? -14.227 -4.348 -1.87 1 98.38 84 PRO A N 1
ATOM 614 C CA . PRO A 1 84 ? -12.977 -3.6 -1.719 1 98.38 84 PRO A CA 1
ATOM 615 C C . PRO A 1 84 ? -13.195 -2.18 -1.205 1 98.38 84 PRO A C 1
ATOM 617 O O . PRO A 1 84 ? -12.844 -1.211 -1.884 1 98.38 84 PRO A O 1
ATOM 620 N N . ASP A 1 85 ? -13.766 -2.115 0.035 1 97.94 85 ASP A N 1
ATOM 621 C CA . ASP A 1 85 ? -14.078 -0.829 0.653 1 97.94 85 ASP A CA 1
ATOM 622 C C . ASP A 1 85 ? -13.461 -0.729 2.049 1 97.94 85 ASP A C 1
ATOM 624 O O . ASP A 1 85 ? -13.891 0.095 2.861 1 97.94 85 ASP A O 1
ATOM 628 N N . GLY A 1 86 ? -12.562 -1.684 2.312 1 98.19 86 GLY A N 1
ATOM 629 C CA . GLY A 1 86 ? -11.875 -1.65 3.59 1 98.19 86 GLY A CA 1
ATOM 630 C C . GLY A 1 86 ? -12.547 -2.494 4.656 1 98.19 86 GLY A C 1
ATOM 631 O O . GLY A 1 86 ? -12.031 -2.623 5.77 1 98.19 86 GLY A O 1
ATOM 632 N N . THR A 1 87 ? -13.703 -3.104 4.332 1 97.75 87 THR A N 1
ATOM 633 C CA . THR A 1 87 ? -14.375 -3.977 5.293 1 97.75 87 THR A CA 1
ATOM 634 C C . THR A 1 87 ? -13.648 -5.312 5.402 1 97.75 87 THR A C 1
ATOM 636 O O . THR A 1 87 ? -13.336 -5.945 4.387 1 97.75 87 THR A O 1
ATOM 639 N N . PRO A 1 88 ? -13.445 -5.727 6.602 1 98.12 88 PRO A N 1
ATOM 640 C CA . PRO A 1 88 ? -12.766 -7.016 6.758 1 98.12 88 PRO A CA 1
ATOM 641 C C . PRO A 1 88 ? -13.602 -8.188 6.262 1 98.12 88 PRO A C 1
ATOM 643 O O . PRO A 1 88 ? -14.836 -8.141 6.328 1 98.12 88 PRO A O 1
ATOM 646 N N . TYR A 1 89 ? -12.969 -9.211 5.82 1 98.19 89 TYR A N 1
ATOM 647 C CA . TYR A 1 89 ? -13.586 -10.477 5.453 1 98.19 89 TYR A CA 1
ATOM 648 C C . TYR A 1 89 ? -12.68 -11.648 5.805 1 98.19 89 TYR A C 1
ATOM 650 O O . TYR A 1 89 ? -11.469 -11.484 5.945 1 98.19 89 TYR A O 1
ATOM 658 N N . ILE A 1 90 ? -13.219 -12.828 5.957 1 97.69 90 ILE A N 1
ATOM 659 C CA . ILE A 1 90 ? -12.492 -14.031 6.336 1 97.69 90 ILE A CA 1
ATOM 660 C C . ILE A 1 90 ? -11.82 -14.641 5.105 1 97.69 90 ILE A C 1
ATOM 662 O O . ILE A 1 90 ? -12.438 -14.742 4.043 1 97.69 90 ILE A O 1
ATOM 666 N N . VAL A 1 91 ? -10.523 -14.867 5.227 1 97.06 91 VAL A N 1
ATOM 667 C CA . VAL A 1 91 ? -9.75 -15.547 4.195 1 97.06 91 VAL A CA 1
ATOM 668 C C . VAL A 1 91 ? -9.68 -17.047 4.5 1 97.06 91 VAL A C 1
ATOM 670 O O . VAL A 1 91 ? -9.227 -17.438 5.578 1 97.06 91 VAL A O 1
ATOM 673 N N . GLU A 1 92 ? -10.07 -17.844 3.58 1 93.75 92 GLU A N 1
ATOM 674 C CA . GLU A 1 92 ? -10.031 -19.281 3.768 1 93.75 92 GLU A CA 1
ATOM 675 C C . GLU A 1 92 ? -8.93 -19.922 2.928 1 93.75 92 GLU A C 1
ATOM 677 O O . GLU A 1 92 ? -8.633 -19.453 1.822 1 93.75 92 GLU A O 1
ATOM 682 N N . GLY A 1 93 ? -8.305 -20.953 3.504 1 89.25 93 GLY A N 1
ATOM 683 C CA . GLY A 1 93 ? -7.379 -21.781 2.738 1 89.25 93 GLY A CA 1
ATOM 684 C C . GLY A 1 93 ? -6 -21.156 2.602 1 89.25 93 GLY A C 1
ATOM 685 O O . GLY A 1 93 ? -5.137 -21.688 1.909 1 89.25 93 GLY A O 1
ATOM 686 N N . SER A 1 94 ? -5.77 -20.031 3.107 1 91.31 94 SER A N 1
ATOM 687 C CA . SER A 1 94 ? -4.461 -19.391 3.037 1 91.31 94 SER A CA 1
ATOM 688 C C . SER A 1 94 ? -3.611 -19.734 4.258 1 91.31 94 SER A C 1
ATOM 690 O O . SER A 1 94 ? -4.082 -19.641 5.395 1 91.31 94 SER A O 1
ATOM 692 N N . PRO A 1 95 ? -2.379 -20.172 3.977 1 90.94 95 PRO A N 1
ATOM 693 C CA . PRO A 1 95 ? -1.483 -20.359 5.121 1 90.94 95 PRO A CA 1
ATOM 694 C C . PRO A 1 95 ? -0.971 -19.031 5.688 1 90.94 95 PRO A C 1
ATOM 696 O O . PRO A 1 95 ? -0.418 -19 6.789 1 90.94 95 PRO A O 1
ATOM 699 N N . GLU A 1 96 ? -1.183 -17.891 4.992 1 93.75 96 GLU A N 1
ATOM 700 C CA . GLU A 1 96 ? -0.534 -16.625 5.324 1 93.75 96 GLU A CA 1
ATOM 701 C C . GLU A 1 96 ? -1.478 -15.703 6.098 1 93.75 96 GLU A C 1
ATOM 703 O O . GLU A 1 96 ? -1.032 -14.773 6.77 1 93.75 96 GLU A O 1
ATOM 708 N N . ALA A 1 97 ? -2.74 -15.945 5.996 1 97.31 97 ALA A N 1
ATOM 709 C CA . ALA A 1 97 ? -3.715 -15.031 6.59 1 97.31 97 ALA A CA 1
ATOM 710 C C . ALA A 1 97 ? -5.047 -15.734 6.832 1 97.31 97 ALA A C 1
ATOM 712 O O . ALA A 1 97 ? -5.418 -16.656 6.098 1 97.31 97 ALA A O 1
ATOM 713 N N . ASP A 1 98 ? -5.793 -15.266 7.879 1 98 98 ASP A N 1
ATOM 714 C CA . ASP A 1 98 ? -7.148 -15.75 8.094 1 98 98 ASP A CA 1
ATOM 715 C C . ASP A 1 98 ? -8.164 -14.617 7.992 1 98 98 ASP A C 1
ATOM 717 O O . ASP A 1 98 ? -9.375 -14.859 7.965 1 98 98 ASP A O 1
ATOM 721 N N . ILE A 1 99 ? -7.703 -13.398 7.934 1 98.38 99 ILE A N 1
ATOM 722 C CA . ILE A 1 99 ? -8.562 -12.234 7.793 1 98.38 99 ILE A CA 1
ATOM 723 C C . ILE A 1 99 ? -7.875 -11.188 6.918 1 98.38 99 ILE A C 1
ATOM 725 O O . ILE A 1 99 ? -6.645 -11.094 6.902 1 98.38 99 ILE A O 1
ATOM 729 N N . ALA A 1 100 ? -8.641 -10.391 6.102 1 98.62 100 ALA A N 1
ATOM 730 C CA . ALA A 1 100 ? -8.094 -9.359 5.219 1 98.62 100 ALA A CA 1
ATOM 731 C C . ALA A 1 100 ? -9.078 -8.203 5.059 1 98.62 100 ALA A C 1
ATOM 733 O O . ALA A 1 100 ? -10.25 -8.32 5.406 1 98.62 100 ALA A O 1
ATOM 734 N N . ALA A 1 101 ? -8.633 -7.102 4.637 1 98.81 101 ALA A N 1
ATOM 735 C CA . ALA A 1 101 ? -9.406 -5.969 4.121 1 98.81 101 ALA A CA 1
ATOM 736 C C . ALA A 1 101 ? -8.742 -5.375 2.883 1 98.81 101 ALA A C 1
ATOM 738 O O . ALA A 1 101 ? -7.512 -5.305 2.803 1 98.81 101 ALA A O 1
ATOM 739 N N . VAL A 1 102 ? -9.547 -4.949 1.916 1 98.88 102 VAL A N 1
ATOM 740 C CA . VAL A 1 102 ? -9.047 -4.465 0.634 1 98.88 102 VAL A CA 1
ATOM 741 C C . VAL A 1 102 ? -9.633 -3.09 0.333 1 98.88 102 VAL A C 1
ATOM 743 O O . VAL A 1 102 ? -10.82 -2.844 0.588 1 98.88 102 VAL A O 1
ATOM 746 N N . GLN A 1 103 ? -8.852 -2.211 -0.202 1 98.62 103 GLN A N 1
ATOM 747 C CA . GLN A 1 103 ? -9.305 -0.922 -0.72 1 98.62 103 GLN A CA 1
ATOM 748 C C . GLN A 1 103 ? -8.641 -0.609 -2.061 1 98.62 103 GLN A C 1
ATOM 750 O O . GLN A 1 103 ? -7.531 -1.067 -2.334 1 98.62 103 GLN A O 1
ATOM 755 N N . LEU A 1 104 ? -9.32 0.171 -2.859 1 98.19 104 LEU A N 1
ATOM 756 C CA . LEU A 1 104 ? -8.82 0.687 -4.125 1 98.19 104 LEU A CA 1
ATOM 757 C C . LEU A 1 104 ? -8.633 2.199 -4.062 1 98.19 104 LEU A C 1
ATOM 759 O O . LEU A 1 104 ? -9.539 2.955 -4.438 1 98.19 104 LEU A O 1
ATOM 763 N N . PRO A 1 105 ? -7.445 2.682 -3.729 1 97.56 105 PRO A N 1
ATOM 764 C CA . PRO A 1 105 ? -7.27 4.129 -3.604 1 97.56 105 PRO A CA 1
ATOM 765 C C . PRO A 1 105 ? -7.25 4.84 -4.953 1 97.56 105 PRO A C 1
ATOM 767 O O . PRO A 1 105 ? -7.438 6.059 -5.02 1 97.56 105 PRO A O 1
ATOM 770 N N . ALA A 1 106 ? -6.941 4.156 -5.969 1 96.38 106 ALA A N 1
ATOM 771 C CA . ALA A 1 106 ? -7.012 4.559 -7.371 1 96.38 106 ALA A CA 1
ATOM 772 C C . ALA A 1 106 ? -7.41 3.385 -8.258 1 96.38 106 ALA A C 1
ATOM 774 O O . ALA A 1 106 ? -7.32 2.225 -7.848 1 96.38 106 ALA A O 1
ATOM 775 N N . PRO A 1 107 ? -7.836 3.678 -9.469 1 95.81 107 PRO A N 1
ATOM 776 C CA . PRO A 1 107 ? -8.289 2.566 -10.305 1 95.81 107 PRO A CA 1
ATOM 777 C C . PRO A 1 107 ? -7.199 1.516 -10.523 1 95.81 107 PRO A C 1
ATOM 779 O O . PRO A 1 107 ? -7.504 0.331 -10.688 1 95.81 107 PRO A O 1
ATOM 782 N N . ASN A 1 108 ? -5.914 1.958 -10.508 1 97.44 108 ASN A N 1
ATOM 783 C CA . ASN A 1 108 ? -4.836 1.031 -10.836 1 97.44 108 ASN A CA 1
ATOM 784 C C . ASN A 1 108 ? -4.098 0.563 -9.586 1 97.44 108 ASN A C 1
ATOM 786 O O . ASN A 1 108 ? -2.988 0.03 -9.68 1 97.44 108 ASN A O 1
ATOM 790 N N . VAL A 1 109 ? -4.621 0.817 -8.375 1 98.69 109 VAL A N 1
ATOM 791 C CA . VAL A 1 109 ? -3.934 0.467 -7.133 1 98.69 109 VAL A CA 1
ATOM 792 C C . VAL A 1 109 ? -4.879 -0.317 -6.223 1 98.69 109 VAL A C 1
ATOM 794 O O . VAL A 1 109 ? -6.008 0.111 -5.973 1 98.69 109 VAL A O 1
ATOM 797 N N . LEU A 1 110 ? -4.508 -1.487 -5.77 1 98.88 110 LEU A N 1
ATOM 798 C CA . LEU A 1 110 ? -5.184 -2.301 -4.766 1 98.88 110 LEU A CA 1
ATOM 799 C C . LEU A 1 110 ? -4.32 -2.453 -3.52 1 98.88 110 LEU A C 1
ATOM 801 O O . LEU A 1 110 ? -3.145 -2.816 -3.615 1 98.88 110 LEU A O 1
ATOM 805 N N . VAL A 1 111 ? -4.82 -2.092 -2.324 1 98.94 111 VAL A N 1
ATOM 806 C CA . VAL A 1 111 ? -4.172 -2.289 -1.032 1 98.94 111 VAL A CA 1
ATOM 807 C C . VAL A 1 111 ? -4.902 -3.375 -0.247 1 98.94 111 VAL A C 1
ATOM 809 O O . VAL A 1 111 ? -6.121 -3.309 -0.074 1 98.94 111 VAL A O 1
ATOM 812 N N . MET A 1 112 ? -4.168 -4.336 0.218 1 98.88 112 MET A N 1
ATOM 813 C CA . MET A 1 112 ? -4.707 -5.441 1.009 1 98.88 112 MET A CA 1
ATOM 814 C C . MET A 1 112 ? -3.961 -5.578 2.332 1 98.88 112 MET A C 1
ATOM 816 O O . MET A 1 112 ? -2.746 -5.781 2.346 1 98.88 112 MET A O 1
ATOM 820 N N . VAL A 1 113 ? -4.641 -5.441 3.424 1 98.88 113 VAL A N 1
ATOM 821 C CA . VAL A 1 113 ? -4.09 -5.668 4.758 1 98.88 113 VAL A CA 1
ATOM 822 C C . VAL A 1 113 ? -4.43 -7.082 5.227 1 98.88 113 VAL A C 1
ATOM 824 O O . VAL A 1 113 ? -5.602 -7.465 5.258 1 98.88 113 VAL A O 1
ATOM 827 N N . LEU A 1 114 ? -3.428 -7.852 5.578 1 98.62 114 LEU A N 1
ATOM 828 C CA . LEU A 1 114 ? -3.596 -9.25 5.957 1 98.62 114 LEU A CA 1
ATOM 829 C C . LEU A 1 114 ? -3.277 -9.453 7.434 1 98.62 114 LEU A C 1
ATOM 831 O O . LEU A 1 114 ? -2.277 -8.938 7.934 1 98.62 114 LEU A O 1
ATOM 835 N N . GLY A 1 115 ? -4.152 -10.172 8.117 1 98.19 115 GLY A N 1
ATOM 836 C CA . GLY A 1 115 ? -3.936 -10.617 9.484 1 98.19 115 GLY A CA 1
ATOM 837 C C . GLY A 1 115 ? -4.012 -12.125 9.641 1 98.19 115 GLY A C 1
ATOM 838 O O . GLY A 1 115 ? -4.656 -12.805 8.836 1 98.19 115 GLY A O 1
ATOM 839 N N . LYS A 1 116 ? -3.324 -12.594 10.578 1 97.5 116 LYS A N 1
ATOM 840 C CA . LYS A 1 116 ? -3.361 -14.008 10.953 1 97.5 116 LYS A CA 1
ATOM 841 C C . LYS A 1 116 ? -3.387 -14.172 12.477 1 97.5 116 LYS A C 1
ATOM 843 O O . LYS A 1 116 ? -2.451 -13.758 13.164 1 97.5 116 LYS A O 1
ATOM 848 N N . GLY A 1 117 ? -4.418 -14.773 13 1 96.44 117 GLY A N 1
ATOM 849 C CA . GLY A 1 117 ? -4.516 -14.984 14.43 1 96.44 117 GLY A CA 1
ATOM 850 C C . GLY A 1 117 ? -4.527 -13.695 15.227 1 96.44 117 GLY A C 1
ATOM 851 O O . GLY A 1 117 ? -3.947 -13.617 16.312 1 96.44 117 GLY A O 1
ATOM 852 N N . GLY A 1 118 ? -4.957 -12.656 14.656 1 96.19 118 GLY A N 1
ATOM 853 C CA . GLY A 1 118 ? -5.078 -11.375 15.328 1 96.19 118 GLY A CA 1
ATOM 854 C C . GLY A 1 118 ? -3.822 -10.531 15.242 1 96.19 118 GLY A C 1
ATOM 855 O O . GLY A 1 118 ? -3.762 -9.438 15.805 1 96.19 118 GLY A O 1
ATOM 856 N N . ILE A 1 119 ? -2.803 -11.117 14.562 1 94.88 119 ILE A N 1
ATOM 857 C CA . ILE A 1 119 ? -1.528 -10.414 14.445 1 94.88 119 ILE A CA 1
ATOM 858 C C . ILE A 1 119 ? -1.333 -9.945 13 1 94.88 119 ILE A C 1
ATOM 860 O O . ILE A 1 119 ? -1.785 -10.602 12.062 1 94.88 119 ILE A O 1
ATOM 864 N N . PRO A 1 120 ? -0.685 -8.742 12.852 1 97.38 120 PRO A N 1
ATOM 865 C CA . PRO A 1 120 ? -0.381 -8.328 11.484 1 97.38 120 PRO A CA 1
ATOM 866 C C . PRO A 1 120 ? 0.46 -9.352 10.727 1 97.38 120 PRO A C 1
ATOM 868 O O . PRO A 1 120 ? 1.485 -9.812 11.234 1 97.38 120 PRO A O 1
ATOM 871 N N . ALA A 1 121 ? 0.038 -9.734 9.562 1 97.19 121 ALA A N 1
ATOM 872 C CA . ALA A 1 121 ? 0.804 -10.625 8.688 1 97.19 121 ALA A CA 1
ATOM 873 C C . ALA A 1 121 ? 1.622 -9.828 7.676 1 97.19 121 ALA A C 1
ATOM 875 O O . ALA A 1 121 ? 2.852 -9.781 7.766 1 97.19 121 ALA A O 1
ATOM 876 N N . SER A 1 122 ? 0.978 -9.172 6.691 1 98.19 122 SER A N 1
ATOM 877 C CA . SER A 1 122 ? 1.601 -8.312 5.684 1 98.19 122 SER A CA 1
ATOM 878 C C . SER A 1 122 ? 0.585 -7.363 5.062 1 98.19 122 SER A C 1
ATOM 880 O O . SER A 1 122 ? -0.623 -7.531 5.238 1 98.19 122 SER A O 1
ATOM 882 N N . THR A 1 123 ? 1.051 -6.305 4.5 1 98.75 123 THR A N 1
ATOM 883 C CA . THR A 1 123 ? 0.27 -5.5 3.566 1 98.75 123 THR A CA 1
ATOM 884 C C . THR A 1 123 ? 0.783 -5.676 2.139 1 98.75 123 THR A C 1
ATOM 886 O O . THR A 1 123 ? 1.99 -5.617 1.897 1 98.75 123 THR A O 1
ATOM 889 N N . ARG A 1 124 ? -0.112 -5.977 1.246 1 98.81 124 ARG A N 1
ATOM 890 C CA . ARG A 1 124 ? 0.208 -6.137 -0.169 1 98.81 124 ARG A CA 1
ATOM 891 C C . ARG A 1 124 ? -0.384 -5 -0.997 1 98.81 124 ARG A C 1
ATOM 893 O O . ARG A 1 124 ? -1.548 -4.637 -0.818 1 98.81 124 ARG A O 1
ATOM 900 N N . VAL A 1 125 ? 0.427 -4.418 -1.819 1 98.94 125 VAL A N 1
ATOM 901 C CA . VAL A 1 125 ? 0.014 -3.326 -2.697 1 98.94 125 VAL A CA 1
ATOM 902 C C . VAL A 1 125 ? 0.253 -3.717 -4.152 1 98.94 125 VAL A C 1
ATOM 904 O O . VAL A 1 125 ? 1.385 -4.012 -4.547 1 98.94 125 VAL A O 1
ATOM 907 N N . TYR A 1 126 ? -0.832 -3.748 -4.91 1 98.88 126 TYR A N 1
ATOM 908 C CA . TYR A 1 126 ? -0.75 -4.035 -6.336 1 98.88 126 TYR A CA 1
ATOM 909 C C . TYR A 1 126 ? -0.921 -2.762 -7.16 1 98.88 126 TYR A C 1
ATOM 911 O O . TYR A 1 126 ? -1.868 -2 -6.945 1 98.88 126 TYR A O 1
ATOM 919 N N . THR A 1 127 ? 0.011 -2.52 -8.047 1 98.75 127 THR A N 1
ATOM 920 C CA . THR A 1 127 ? 0.003 -1.338 -8.898 1 98.75 127 THR A CA 1
ATOM 921 C C . THR A 1 127 ? 0.151 -1.729 -10.367 1 98.75 127 THR A C 1
ATOM 923 O O . THR A 1 127 ? 1.14 -2.357 -10.75 1 98.75 127 THR A O 1
ATOM 926 N N . VAL A 1 128 ? -0.834 -1.304 -11.156 1 98.5 128 VAL A N 1
ATOM 927 C CA . VAL A 1 128 ? -0.796 -1.591 -12.586 1 98.5 128 VAL A CA 1
ATOM 928 C C . VAL A 1 128 ? -0.16 -0.42 -13.336 1 98.5 128 VAL A C 1
ATOM 930 O O . VAL A 1 128 ? -0.465 0.742 -13.055 1 98.5 128 VAL A O 1
ATOM 933 N N . ALA A 1 129 ? 0.748 -0.771 -14.242 1 97.25 129 ALA A N 1
ATOM 934 C CA . ALA A 1 129 ? 1.391 0.234 -15.086 1 97.25 129 ALA A CA 1
ATOM 935 C C . ALA A 1 129 ? 0.378 0.907 -16 1 97.25 129 ALA A C 1
ATOM 937 O O . ALA A 1 129 ? -0.699 0.362 -16.25 1 97.25 129 ALA A O 1
ATOM 938 N N . PRO A 1 130 ? 0.717 2.092 -16.531 1 93.75 130 PRO A N 1
ATOM 939 C CA . PRO A 1 130 ? -0.218 2.854 -17.359 1 93.75 130 PRO A CA 1
ATOM 940 C C . PRO A 1 130 ? -0.645 2.098 -18.609 1 93.75 130 PRO A C 1
ATOM 942 O O . PRO A 1 130 ? -1.772 2.262 -19.078 1 93.75 130 PRO A O 1
ATOM 945 N N . ASP A 1 131 ? 0.178 1.261 -19.172 1 94.88 131 ASP A N 1
ATOM 946 C CA . ASP A 1 131 ? -0.158 0.569 -20.422 1 94.88 131 ASP A CA 1
ATOM 947 C C . ASP A 1 131 ? -1.035 -0.651 -20.141 1 94.88 131 ASP A C 1
ATOM 949 O O . ASP A 1 131 ? -1.494 -1.312 -21.078 1 94.88 131 ASP A O 1
ATOM 953 N N . GLY A 1 132 ? -1.202 -0.979 -18.875 1 97.06 132 GLY A N 1
ATOM 954 C CA . GLY A 1 132 ? -2.104 -2.047 -18.469 1 97.06 132 GLY A CA 1
ATOM 955 C C . GLY A 1 132 ? -1.517 -3.43 -18.672 1 97.06 132 GLY A C 1
ATOM 956 O O . GLY A 1 132 ? -2.213 -4.434 -18.516 1 97.06 132 GLY A O 1
ATOM 957 N N . LYS A 1 133 ? -0.221 -3.535 -18.906 1 98.31 133 LYS A N 1
ATOM 958 C CA . LYS A 1 133 ? 0.342 -4.816 -19.328 1 98.31 133 LYS A CA 1
ATOM 959 C C . LYS A 1 133 ? 1.159 -5.449 -18.203 1 98.31 133 LYS A C 1
ATOM 961 O O . LYS A 1 133 ? 1.415 -6.656 -18.219 1 98.31 133 LYS A O 1
ATOM 966 N N . THR A 1 134 ? 1.668 -4.613 -17.328 1 98.62 134 THR A N 1
ATOM 967 C CA . THR A 1 134 ? 2.463 -5.117 -16.203 1 98.62 134 THR A CA 1
ATOM 968 C C . THR A 1 134 ? 1.91 -4.609 -14.875 1 98.62 134 THR A C 1
ATOM 970 O O . THR A 1 134 ? 1.209 -3.596 -14.836 1 98.62 134 THR A O 1
ATOM 973 N N . MET A 1 135 ? 2.135 -5.375 -13.867 1 98.62 135 MET A N 1
ATOM 974 C CA . MET A 1 135 ? 1.727 -5.07 -12.5 1 98.62 135 MET A CA 1
ATOM 975 C C . MET A 1 135 ? 2.83 -5.43 -11.508 1 98.62 135 MET A C 1
ATOM 977 O O . MET A 1 135 ? 3.572 -6.391 -11.719 1 98.62 135 MET A O 1
ATOM 981 N N . ILE A 1 136 ? 2.959 -4.629 -10.484 1 98.44 136 ILE A N 1
ATOM 982 C CA . ILE A 1 136 ? 3.895 -4.906 -9.398 1 98.44 136 ILE A CA 1
ATOM 983 C C . ILE A 1 136 ? 3.127 -5.109 -8.094 1 98.44 136 ILE A C 1
ATOM 985 O O . ILE A 1 136 ? 2.182 -4.375 -7.801 1 98.44 136 ILE A O 1
ATOM 989 N N . GLU A 1 137 ? 3.49 -6.168 -7.387 1 98.69 137 GLU A N 1
ATOM 990 C CA . GLU A 1 137 ? 3.086 -6.305 -5.992 1 98.69 137 GLU A CA 1
ATOM 991 C C . GLU A 1 137 ? 4.203 -5.875 -5.047 1 98.69 137 GLU A C 1
ATOM 993 O O . GLU A 1 137 ? 5.344 -6.332 -5.176 1 98.69 137 GLU A O 1
ATOM 998 N N . THR A 1 138 ? 4.004 -4.98 -4.16 1 98.69 138 THR A N 1
ATOM 999 C CA . THR A 1 138 ? 4.859 -4.676 -3.02 1 98.69 138 THR A CA 1
ATOM 1000 C C . THR A 1 138 ? 4.289 -5.277 -1.739 1 98.69 138 THR A C 1
ATOM 1002 O O . THR A 1 138 ? 3.209 -4.887 -1.291 1 98.69 138 THR A O 1
ATOM 1005 N N . ALA A 1 139 ? 4.957 -6.238 -1.231 1 98.38 139 ALA A N 1
ATOM 1006 C CA . ALA A 1 139 ? 4.598 -6.82 0.059 1 98.38 139 ALA A CA 1
ATOM 1007 C C . ALA A 1 139 ? 5.418 -6.203 1.188 1 98.38 139 ALA A C 1
ATOM 1009 O O . ALA A 1 139 ? 6.648 -6.219 1.149 1 98.38 139 ALA A O 1
ATOM 1010 N N . GLY A 1 140 ? 4.785 -5.621 2.17 1 98.56 140 GLY A N 1
ATOM 1011 C CA . GLY A 1 140 ? 5.441 -5.016 3.318 1 98.56 140 GLY A CA 1
ATOM 1012 C C . GLY A 1 140 ? 5.082 -5.684 4.633 1 98.56 140 GLY A C 1
ATOM 1013 O O . GLY A 1 140 ? 3.916 -6 4.875 1 98.56 140 GLY A O 1
ATOM 1014 N N . TYR A 1 141 ? 6.051 -5.953 5.512 1 98.31 141 TYR A N 1
ATOM 1015 C CA . TYR A 1 141 ? 5.855 -6.543 6.832 1 98.31 141 TYR A CA 1
ATOM 1016 C C . TYR A 1 141 ? 7.07 -6.309 7.719 1 98.31 141 TYR A C 1
ATOM 1018 O O . TYR A 1 141 ? 8.086 -5.773 7.266 1 98.31 141 TYR A O 1
ATOM 1026 N N . ILE A 1 142 ? 6.906 -6.637 9.023 1 98.19 142 ILE A N 1
ATOM 1027 C CA . ILE A 1 142 ? 8.039 -6.637 9.938 1 98.19 142 ILE A CA 1
ATOM 1028 C C . ILE A 1 142 ? 8.625 -8.047 10.031 1 98.19 142 ILE A C 1
ATOM 1030 O O . ILE A 1 142 ? 7.918 -8.992 10.383 1 98.19 142 ILE A O 1
ATOM 1034 N N . GLY A 1 143 ? 9.883 -8.094 9.586 1 96 143 GLY A N 1
ATOM 1035 C CA . GLY A 1 143 ? 10.531 -9.398 9.523 1 96 143 GLY A CA 1
ATOM 1036 C C . GLY A 1 143 ? 11.242 -9.773 10.812 1 96 143 GLY A C 1
ATOM 1037 O O . GLY A 1 143 ? 10.977 -9.195 11.867 1 96 143 GLY A O 1
ATOM 1038 N N . GLU A 1 144 ? 12.086 -10.781 10.57 1 89.75 144 GLU A N 1
ATOM 1039 C CA . GLU A 1 144 ? 12.922 -11.227 11.688 1 89.75 144 GLU A CA 1
ATOM 1040 C C . GLU A 1 144 ? 13.805 -10.086 12.195 1 89.75 144 GLU A C 1
ATOM 1042 O O . GLU A 1 144 ? 14.336 -9.305 11.406 1 89.75 144 GLU A O 1
ATOM 1047 N N . GLY A 1 145 ? 13.891 -9.898 13.531 1 92.25 145 GLY A N 1
ATOM 1048 C CA . GLY A 1 145 ? 14.727 -8.852 14.102 1 92.25 145 GLY A CA 1
ATOM 1049 C C . GLY A 1 145 ? 13.984 -7.551 14.32 1 92.25 145 GLY A C 1
ATOM 1050 O O . GLY A 1 145 ? 14.57 -6.559 14.766 1 92.25 145 GLY A O 1
ATOM 1051 N N . GLY A 1 146 ? 12.758 -7.562 13.805 1 94.88 146 GLY A N 1
ATOM 1052 C CA . GLY A 1 146 ? 11.93 -6.402 14.094 1 94.88 146 GLY A CA 1
ATOM 1053 C C . GLY A 1 146 ? 12.109 -5.273 13.094 1 94.88 146 GLY A C 1
ATOM 1054 O O . GLY A 1 146 ? 11.852 -4.109 13.414 1 94.88 146 GLY A O 1
ATOM 1055 N N . LYS A 1 147 ? 12.594 -5.598 11.875 1 97 147 LYS A N 1
ATOM 1056 C CA . LYS A 1 147 ? 12.82 -4.582 10.852 1 97 147 LYS A CA 1
ATOM 1057 C C . LYS A 1 147 ? 11.844 -4.738 9.695 1 97 147 LYS A C 1
ATOM 1059 O O . LYS A 1 147 ? 11.477 -5.859 9.328 1 97 147 LYS A O 1
ATOM 1064 N N . PRO A 1 148 ? 11.492 -3.602 9.094 1 98.44 148 PRO A N 1
ATOM 1065 C CA . PRO A 1 148 ? 10.641 -3.699 7.91 1 98.44 148 PRO A CA 1
ATOM 1066 C C . PRO A 1 148 ? 11.312 -4.438 6.754 1 98.44 148 PRO A C 1
ATOM 1068 O O . PRO A 1 148 ? 12.516 -4.266 6.527 1 98.44 148 PRO A O 1
ATOM 1071 N N . VAL A 1 149 ? 10.586 -5.254 6.152 1 98.06 149 VAL A N 1
ATOM 1072 C CA . VAL A 1 149 ? 10.961 -5.934 4.918 1 98.06 149 VAL A CA 1
ATOM 1073 C C . VAL A 1 149 ? 9.969 -5.574 3.811 1 98.06 149 VAL A C 1
ATOM 1075 O O . VAL A 1 149 ? 8.758 -5.535 4.043 1 98.06 149 VAL A O 1
ATOM 1078 N N . MET A 1 150 ? 10.438 -5.238 2.633 1 98.12 150 MET A N 1
ATOM 1079 C CA . MET A 1 150 ? 9.609 -4.996 1.457 1 98.12 150 MET A CA 1
ATOM 1080 C C . MET A 1 150 ? 10.062 -5.859 0.284 1 98.12 150 MET A C 1
ATOM 1082 O O . MET A 1 150 ? 11.203 -5.758 -0.165 1 98.12 150 MET A O 1
ATOM 1086 N N . ARG A 1 151 ? 9.195 -6.672 -0.192 1 97.19 151 ARG A N 1
ATOM 1087 C CA . ARG A 1 151 ? 9.445 -7.57 -1.313 1 97.19 151 ARG A CA 1
ATOM 1088 C C . ARG A 1 151 ? 8.617 -7.172 -2.529 1 97.19 151 ARG A C 1
ATOM 1090 O O . ARG A 1 151 ? 7.449 -6.793 -2.393 1 97.19 151 ARG A O 1
ATOM 1097 N N . THR A 1 152 ? 9.219 -7.363 -3.637 1 97.94 152 THR A N 1
ATOM 1098 C CA . THR A 1 152 ? 8.523 -7.012 -4.875 1 97.94 152 THR A CA 1
ATOM 1099 C C . THR A 1 152 ? 8.32 -8.242 -5.75 1 97.94 152 THR A C 1
ATOM 1101 O O . THR A 1 152 ? 9.242 -9.031 -5.945 1 97.94 152 THR A O 1
ATOM 1104 N N . ASN A 1 153 ? 7.152 -8.484 -6.219 1 98.31 153 ASN A N 1
ATOM 1105 C CA . ASN A 1 153 ? 6.828 -9.469 -7.246 1 98.31 153 ASN A CA 1
ATOM 1106 C C . ASN A 1 153 ? 6.336 -8.797 -8.531 1 98.31 153 ASN A C 1
ATOM 1108 O O . ASN A 1 153 ? 5.641 -7.785 -8.477 1 98.31 153 ASN A O 1
ATOM 1112 N N . TYR A 1 154 ? 6.656 -9.398 -9.633 1 98.69 154 TYR A N 1
ATOM 1113 C CA . TYR A 1 154 ? 6.352 -8.828 -10.945 1 98.69 154 TYR A CA 1
ATOM 1114 C C . TYR A 1 154 ? 5.34 -9.695 -11.688 1 98.69 154 TYR A C 1
ATOM 1116 O O . TYR A 1 154 ? 5.383 -10.922 -11.602 1 98.69 154 TYR A O 1
ATOM 1124 N N . PHE A 1 155 ? 4.488 -9.023 -12.383 1 98.81 155 PHE A N 1
ATOM 1125 C CA . PHE A 1 155 ? 3.41 -9.711 -13.086 1 98.81 155 PHE A CA 1
ATOM 1126 C C . PHE A 1 155 ? 3.316 -9.227 -14.531 1 98.81 155 PHE A C 1
ATOM 1128 O O . PHE A 1 155 ? 3.627 -8.07 -14.828 1 98.81 155 PHE A O 1
ATOM 1135 N N . THR A 1 156 ? 2.779 -10.086 -15.391 1 98.81 156 THR A N 1
ATOM 1136 C CA . THR A 1 156 ? 2.34 -9.734 -16.734 1 98.81 156 THR A CA 1
ATOM 1137 C C . THR A 1 156 ? 0.882 -10.133 -16.953 1 98.81 156 THR A C 1
ATOM 1139 O O . THR A 1 156 ? 0.44 -11.18 -16.469 1 98.81 156 THR A O 1
ATOM 1142 N N . ARG A 1 157 ? 0.167 -9.273 -17.672 1 98.75 157 ARG A N 1
ATOM 1143 C CA . ARG A 1 157 ? -1.232 -9.57 -17.953 1 98.75 157 ARG A CA 1
ATOM 1144 C C . ARG A 1 157 ? -1.359 -10.781 -18.875 1 98.75 157 ARG A C 1
ATOM 1146 O O . ARG A 1 157 ? -0.634 -10.891 -19.875 1 98.75 157 ARG A O 1
ATOM 1153 N N . VAL A 1 158 ? -2.236 -11.656 -18.641 1 98 158 VAL A N 1
ATOM 1154 C CA . VAL A 1 158 ? -2.391 -12.82 -19.516 1 98 158 VAL A CA 1
ATOM 1155 C C . VAL A 1 158 ? -3.818 -12.875 -20.062 1 98 158 VAL A C 1
ATOM 1157 O O . VAL A 1 158 ? -4.086 -13.555 -21.047 1 98 158 VAL A O 1
ATOM 1160 N N . ARG A 1 159 ? -4.781 -12.242 -19.422 1 90.44 159 ARG A N 1
ATOM 1161 C CA . ARG A 1 159 ? -6.137 -12.062 -19.938 1 90.44 159 ARG A CA 1
ATOM 1162 C C . ARG A 1 159 ? -6.781 -10.805 -19.359 1 90.44 159 ARG A C 1
ATOM 1164 O O . ARG A 1 159 ? -6.461 -10.398 -18.234 1 90.44 159 ARG A O 1
ATOM 1171 N N . MET B 1 1 ? 50.969 0.366 -68.438 1 29.52 1 MET B N 1
ATOM 1172 C CA . MET B 1 1 ? 50.781 1.099 -67.188 1 29.52 1 MET B CA 1
ATOM 1173 C C . MET B 1 1 ? 49.312 1.073 -66.688 1 29.52 1 MET B C 1
ATOM 1175 O O . MET B 1 1 ? 48.469 1.725 -67.312 1 29.52 1 MET B O 1
ATOM 1179 N N . LYS B 1 2 ? 48.812 -0.205 -66.312 1 43.56 2 LYS B N 1
ATOM 1180 C CA . LYS B 1 2 ? 47.469 -0.531 -65.938 1 43.56 2 LYS B CA 1
ATOM 1181 C C . LYS B 1 2 ? 47.031 0.272 -64.688 1 43.56 2 LYS B C 1
ATOM 1183 O O . LYS B 1 2 ? 47.75 0.279 -63.688 1 43.56 2 LYS B O 1
ATOM 1188 N N . VAL B 1 3 ? 46.375 1.416 -64.812 1 42.66 3 VAL B N 1
ATOM 1189 C CA . VAL B 1 3 ? 45.875 2.344 -63.812 1 42.66 3 VAL B CA 1
ATOM 1190 C C . VAL B 1 3 ? 44.906 1.633 -62.875 1 42.66 3 VAL B C 1
ATOM 1192 O O . VAL B 1 3 ? 43.938 1.024 -63.344 1 42.66 3 VAL B O 1
ATOM 1195 N N . PRO B 1 4 ? 45.344 1.154 -61.688 1 46.72 4 PRO B N 1
ATOM 1196 C CA . PRO B 1 4 ? 44.469 0.537 -60.688 1 46.72 4 PRO B CA 1
ATOM 1197 C C . PRO B 1 4 ? 43.375 1.472 -60.188 1 46.72 4 PRO B C 1
ATOM 1199 O O . PRO B 1 4 ? 43.594 2.672 -60.031 1 46.72 4 PRO B O 1
ATOM 1202 N N . PHE B 1 5 ? 42.125 1.385 -60.688 1 43.28 5 PHE B N 1
ATOM 1203 C CA . PHE B 1 5 ? 40.969 2.127 -60.219 1 43.28 5 PHE B CA 1
ATOM 1204 C C . PHE B 1 5 ? 40.625 1.77 -58.781 1 43.28 5 PHE B C 1
ATOM 1206 O O . PHE B 1 5 ? 40.375 0.602 -58.469 1 43.28 5 PHE B O 1
ATOM 1213 N N . ALA B 1 6 ? 41.188 2.488 -57.781 1 38.59 6 ALA B N 1
ATOM 1214 C CA . ALA B 1 6 ? 40.875 2.365 -56.344 1 38.59 6 ALA B CA 1
ATOM 1215 C C . ALA B 1 6 ? 39.438 2.693 -56.062 1 38.59 6 ALA B C 1
ATOM 1217 O O . ALA B 1 6 ? 38.938 3.771 -56.406 1 38.59 6 ALA B O 1
ATOM 1218 N N . ILE B 1 7 ? 38.562 1.685 -56.094 1 39.12 7 ILE B N 1
ATOM 1219 C CA . ILE B 1 7 ? 37.156 1.843 -55.656 1 39.12 7 ILE B CA 1
ATOM 1220 C C . ILE B 1 7 ? 37.094 2.291 -54.219 1 39.12 7 ILE B C 1
ATOM 1222 O O . ILE B 1 7 ? 37.625 1.601 -53.312 1 39.12 7 ILE B O 1
ATOM 1226 N N . LEU B 1 8 ? 37.094 3.607 -53.906 1 40.31 8 LEU B N 1
ATOM 1227 C CA . LEU B 1 8 ? 36.875 4.172 -52.594 1 40.31 8 LEU B CA 1
ATOM 1228 C C . LEU B 1 8 ? 35.531 3.779 -52.062 1 40.31 8 LEU B C 1
ATOM 1230 O O . LEU B 1 8 ? 34.5 4.148 -52.625 1 40.31 8 LEU B O 1
ATOM 1234 N N . LEU B 1 9 ? 35.438 2.609 -51.469 1 45.22 9 LEU B N 1
ATOM 1235 C CA . LEU B 1 9 ? 34.219 2.201 -50.781 1 45.22 9 LEU B CA 1
ATOM 1236 C C . LEU B 1 9 ? 33.938 3.123 -49.594 1 45.22 9 LEU B C 1
ATOM 1238 O O . LEU B 1 9 ? 34.75 3.215 -48.656 1 45.22 9 LEU B O 1
ATOM 1242 N N . ALA B 1 10 ? 33.156 4.211 -49.719 1 41.41 10 ALA B N 1
ATOM 1243 C CA . ALA B 1 10 ? 32.656 5.055 -48.625 1 41.41 10 ALA B CA 1
ATOM 1244 C C . ALA B 1 10 ? 31.766 4.266 -47.688 1 41.41 10 ALA B C 1
ATOM 1246 O O . ALA B 1 10 ? 30.688 3.805 -48.094 1 41.41 10 ALA B O 1
ATOM 1247 N N . VAL B 1 11 ? 32.312 3.506 -46.75 1 46.53 11 VAL B N 1
ATOM 1248 C CA . VAL B 1 11 ? 31.516 2.902 -45.688 1 46.53 11 VAL B CA 1
ATOM 1249 C C . VAL B 1 11 ? 30.797 3.992 -44.906 1 46.53 11 VAL B C 1
ATOM 1251 O O . VAL B 1 11 ? 31.438 4.863 -44.281 1 46.53 11 VAL B O 1
ATOM 1254 N N . GLY B 1 12 ? 29.609 4.484 -45.281 1 43.16 12 GLY B N 1
ATOM 1255 C CA . GLY B 1 12 ? 28.781 5.348 -44.469 1 43.16 12 GLY B CA 1
ATOM 1256 C C . GLY B 1 12 ? 28.531 4.797 -43.094 1 43.16 12 GLY B C 1
ATOM 1257 O O . GLY B 1 12 ? 27.984 3.701 -42.938 1 43.16 12 GLY B O 1
ATOM 1258 N N . LEU B 1 13 ? 29.359 5.199 -42.094 1 46.38 13 LEU B N 1
ATOM 1259 C CA . LEU B 1 13 ? 29.109 4.938 -40.688 1 46.38 13 LEU B CA 1
ATOM 1260 C C . LEU B 1 13 ? 27.75 5.484 -40.25 1 46.38 13 LEU B C 1
ATOM 1262 O O . LEU B 1 13 ? 27.531 6.699 -40.25 1 46.38 13 LEU B O 1
ATOM 1266 N N . GLY B 1 14 ? 26.641 4.832 -40.469 1 46.91 14 GLY B N 1
ATOM 1267 C CA . GLY B 1 14 ? 25.391 5.195 -39.812 1 46.91 14 GLY B CA 1
ATOM 1268 C C . GLY B 1 14 ? 25.562 5.41 -38.312 1 46.91 14 GLY B C 1
ATOM 1269 O O . GLY B 1 14 ? 26.047 4.527 -37.594 1 46.91 14 GLY B O 1
ATOM 1270 N N . HIS B 1 15 ? 25.656 6.688 -37.875 1 52.81 15 HIS B N 1
ATOM 1271 C CA . HIS B 1 15 ? 25.609 7.062 -36.469 1 52.81 15 HIS B CA 1
ATOM 1272 C C . HIS B 1 15 ? 24.359 6.508 -35.781 1 52.81 15 HIS B C 1
ATOM 1274 O O . HIS B 1 15 ? 23.234 6.859 -36.156 1 52.81 15 HIS B O 1
ATOM 1280 N N . ALA B 1 16 ? 24.344 5.375 -35.156 1 51.78 16 ALA B N 1
ATOM 1281 C CA . ALA B 1 16 ? 23.312 4.961 -34.219 1 51.78 16 ALA B CA 1
ATOM 1282 C C . ALA B 1 16 ? 23.047 6.047 -33.188 1 51.78 16 ALA B C 1
ATOM 1284 O O . ALA B 1 16 ? 23.922 6.391 -32.406 1 51.78 16 ALA B O 1
ATOM 1285 N N . ALA B 1 17 ? 22.094 6.984 -33.344 1 50.06 17 ALA B N 1
ATOM 1286 C CA . ALA B 1 17 ? 21.656 7.902 -32.281 1 50.06 17 ALA B CA 1
ATOM 1287 C C . ALA B 1 17 ? 21.406 7.156 -30.984 1 50.06 17 ALA B C 1
ATOM 1289 O O . ALA B 1 17 ? 20.719 6.133 -30.969 1 50.06 17 ALA B O 1
ATOM 1290 N N . PRO B 1 18 ? 22.203 7.34 -30 1 53.78 18 PRO B N 1
ATOM 1291 C CA . PRO B 1 18 ? 21.859 6.766 -28.703 1 53.78 18 PRO B CA 1
ATOM 1292 C C . PRO B 1 18 ? 20.391 6.965 -28.328 1 53.78 18 PRO B C 1
ATOM 1294 O O . PRO B 1 18 ? 19.828 8.023 -28.609 1 53.78 18 PRO B O 1
ATOM 1297 N N . ALA B 1 19 ? 19.594 5.949 -28.344 1 48.47 19 ALA B N 1
ATOM 1298 C CA . ALA B 1 19 ? 18.281 6.047 -27.719 1 48.47 19 ALA B CA 1
ATOM 1299 C C . ALA B 1 19 ? 18.344 6.875 -26.438 1 48.47 19 ALA B C 1
ATOM 1301 O O . ALA B 1 19 ? 19.031 6.508 -25.484 1 48.47 19 ALA B O 1
ATOM 1302 N N . LEU B 1 20 ? 18.266 8.203 -26.406 1 40.19 20 LEU B N 1
ATOM 1303 C CA . LEU B 1 20 ? 18.094 9.008 -25.203 1 40.19 20 LEU B CA 1
ATOM 1304 C C . LEU B 1 20 ? 17.234 8.273 -24.188 1 40.19 20 LEU B C 1
ATOM 1306 O O . LEU B 1 20 ? 16.094 7.898 -24.484 1 40.19 20 LEU B O 1
ATOM 1310 N N . ALA B 1 21 ? 17.812 7.414 -23.312 1 45.91 21 ALA B N 1
ATOM 1311 C CA . ALA B 1 21 ? 17.094 6.957 -22.125 1 45.91 21 ALA B CA 1
ATOM 1312 C C . ALA B 1 21 ? 16.062 7.992 -21.672 1 45.91 21 ALA B C 1
ATOM 1314 O O . ALA B 1 21 ? 16.422 9.117 -21.328 1 45.91 21 ALA B O 1
ATOM 1315 N N . GLN B 1 22 ? 14.922 8.188 -22.25 1 48.25 22 GLN B N 1
ATOM 1316 C CA . GLN B 1 22 ? 13.867 9.062 -21.75 1 48.25 22 GLN B CA 1
ATOM 1317 C C . GLN B 1 22 ? 13.859 9.086 -20.219 1 48.25 22 GLN B C 1
ATOM 1319 O O . GLN B 1 22 ? 13.727 8.039 -19.578 1 48.25 22 GLN B O 1
ATOM 1324 N N . SER B 1 23 ? 14.688 10.016 -19.594 1 49.91 23 SER B N 1
ATOM 1325 C CA . SER B 1 23 ? 14.703 10.219 -18.156 1 49.91 23 SER B CA 1
ATOM 1326 C C . SER B 1 23 ? 13.32 10.016 -17.547 1 49.91 23 SER B C 1
ATOM 1328 O O . SER B 1 23 ? 12.328 10.555 -18.062 1 49.91 23 SER B O 1
ATOM 1330 N N . ALA B 1 24 ? 13.039 8.953 -16.891 1 63.78 24 ALA B N 1
ATOM 1331 C CA . ALA B 1 24 ? 11.75 8.703 -16.25 1 63.78 24 ALA B CA 1
ATOM 1332 C C . ALA B 1 24 ? 11.195 9.977 -15.625 1 63.78 24 ALA B C 1
ATOM 1334 O O . ALA B 1 24 ? 11.93 10.75 -15.016 1 63.78 24 ALA B O 1
ATOM 1335 N N . ALA B 1 25 ? 10.031 10.562 -16.078 1 77.62 25 ALA B N 1
ATOM 1336 C CA . ALA B 1 25 ? 9.344 11.719 -15.516 1 77.62 25 ALA B CA 1
ATOM 1337 C C . ALA B 1 25 ? 9.398 11.695 -13.992 1 77.62 25 ALA B C 1
ATOM 1339 O O . ALA B 1 25 ? 9.352 10.617 -13.383 1 77.62 25 ALA B O 1
ATOM 1340 N N . PRO B 1 26 ? 9.766 12.938 -13.406 1 90.62 26 PRO B N 1
ATOM 1341 C CA . PRO B 1 26 ? 9.773 13 -11.938 1 90.62 26 PRO B CA 1
ATOM 1342 C C . PRO B 1 26 ? 8.469 12.508 -11.32 1 90.62 26 PRO B C 1
ATOM 1344 O O . PRO B 1 26 ? 7.406 12.648 -11.922 1 90.62 26 PRO B O 1
ATOM 1347 N N . SER B 1 27 ? 8.57 11.914 -10.164 1 96.12 27 SER B N 1
ATOM 1348 C CA . SER B 1 27 ? 7.391 11.438 -9.445 1 96.12 27 SER B CA 1
ATOM 1349 C C . SER B 1 27 ? 6.414 12.578 -9.18 1 96.12 27 SER B C 1
ATOM 1351 O O . SER B 1 27 ? 6.809 13.641 -8.688 1 96.12 27 SER B O 1
ATOM 1353 N N . PRO B 1 28 ? 5.188 12.422 -9.484 1 97.62 28 PRO B N 1
ATOM 1354 C CA . PRO B 1 28 ? 4.203 13.453 -9.156 1 97.62 28 PRO B CA 1
ATOM 1355 C C . PRO B 1 28 ? 4.016 13.625 -7.648 1 97.62 28 PRO B C 1
ATOM 1357 O O . PRO B 1 28 ? 3.352 14.57 -7.211 1 97.62 28 PRO B O 1
ATOM 1360 N N . LEU B 1 29 ? 4.566 12.773 -6.812 1 98.5 29 LEU B N 1
ATOM 1361 C CA . LEU B 1 29 ? 4.5 12.906 -5.359 1 98.5 29 LEU B CA 1
ATOM 1362 C C . LEU B 1 29 ? 5.316 14.102 -4.883 1 98.5 29 LEU B C 1
ATOM 1364 O O . LEU B 1 29 ? 5.043 14.656 -3.818 1 98.5 29 LEU B O 1
ATOM 1368 N N . LEU B 1 30 ? 6.371 14.438 -5.629 1 98.56 30 LEU B N 1
ATOM 1369 C CA . LEU B 1 30 ? 7.238 15.531 -5.219 1 98.56 30 LEU B CA 1
ATOM 1370 C C . LEU B 1 30 ? 6.457 16.844 -5.133 1 98.56 30 LEU B C 1
ATOM 1372 O O . LEU B 1 30 ? 5.625 17.125 -5.992 1 98.56 30 LEU B O 1
ATOM 1376 N N . GLY B 1 31 ? 6.719 17.594 -4.094 1 98.44 31 GLY B N 1
ATOM 1377 C CA . GLY B 1 31 ? 5.977 18.797 -3.777 1 98.44 31 GLY B CA 1
ATOM 1378 C C . GLY B 1 31 ? 5.348 18.766 -2.395 1 98.44 31 GLY B C 1
ATOM 1379 O O . GLY B 1 31 ? 5.773 18 -1.532 1 98.44 31 GLY B O 1
ATOM 1380 N N . SER B 1 32 ? 4.395 19.688 -2.143 1 98.81 32 SER B N 1
ATOM 1381 C CA . SER B 1 32 ? 3.775 19.828 -0.829 1 98.81 32 SER B CA 1
ATOM 1382 C C . SER B 1 32 ? 2.277 19.562 -0.892 1 98.81 32 SER B C 1
ATOM 1384 O O . SER B 1 32 ? 1.602 19.969 -1.834 1 98.81 32 SER B O 1
ATOM 1386 N N . TRP B 1 33 ? 1.857 18.906 0.088 1 98.94 33 TRP B N 1
ATOM 1387 C CA . TRP B 1 33 ? 0.487 18.406 0.159 1 98.94 33 TRP B CA 1
ATOM 1388 C C . TRP B 1 33 ? -0.166 18.797 1.48 1 98.94 33 TRP B C 1
ATOM 1390 O O . TRP B 1 33 ? 0.402 18.578 2.551 1 98.94 33 TRP B O 1
ATOM 1400 N N . ALA B 1 34 ? -1.372 19.328 1.44 1 98.88 34 ALA B N 1
ATOM 1401 C CA . ALA B 1 34 ? -2.139 19.656 2.639 1 98.88 34 ALA B CA 1
ATOM 1402 C C . ALA B 1 34 ? -3.197 18.594 2.928 1 98.88 34 ALA B C 1
ATOM 1404 O O . ALA B 1 34 ? -3.953 18.203 2.037 1 98.88 34 ALA B O 1
ATOM 1405 N N . VAL B 1 35 ? -3.236 18.188 4.152 1 98.81 35 VAL B N 1
ATOM 1406 C CA . VAL B 1 35 ? -4.281 17.266 4.59 1 98.81 35 VAL B CA 1
ATOM 1407 C C . VAL B 1 35 ? -5.617 18 4.668 1 98.81 35 VAL B C 1
ATOM 1409 O O . VAL B 1 35 ? -5.676 19.156 5.109 1 98.81 35 VAL B O 1
ATOM 1412 N N . ASP B 1 36 ? -6.688 17.375 4.199 1 98.62 36 ASP B N 1
ATOM 1413 C CA . ASP B 1 36 ? -8.031 17.859 4.484 1 98.62 36 ASP B CA 1
ATOM 1414 C C . ASP B 1 36 ? -8.406 17.609 5.945 1 98.62 36 ASP B C 1
ATOM 1416 O O . ASP B 1 36 ? -8.992 16.578 6.273 1 98.62 36 ASP B O 1
ATOM 1420 N N . VAL B 1 37 ? -8.18 18.516 6.816 1 98.06 37 VAL B N 1
ATOM 1421 C CA . VAL B 1 37 ? -8.281 18.312 8.258 1 98.06 37 VAL B CA 1
ATOM 1422 C C . VAL B 1 37 ? -9.75 18.156 8.656 1 98.06 37 VAL B C 1
ATOM 1424 O O . VAL B 1 37 ? -10.055 17.578 9.695 1 98.06 37 VAL B O 1
ATOM 1427 N N . GLU B 1 38 ? -10.672 18.641 7.797 1 97.31 38 GLU B N 1
ATOM 1428 C CA . GLU B 1 38 ? -12.094 18.547 8.109 1 97.31 38 GLU B CA 1
ATOM 1429 C C . GLU B 1 38 ? -12.586 17.094 8.016 1 97.31 38 GLU B C 1
ATOM 1431 O O . GLU B 1 38 ? -13.648 16.766 8.539 1 97.31 38 GLU B O 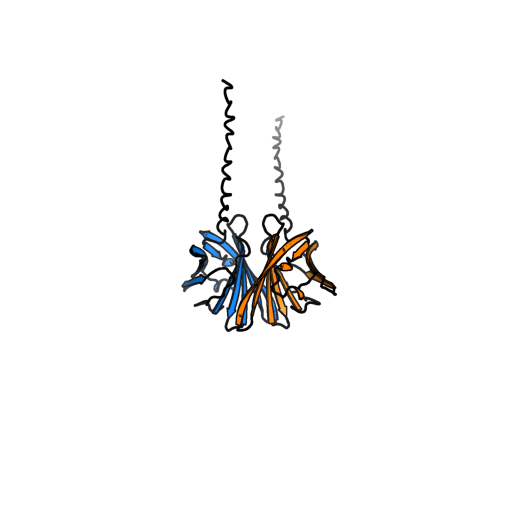1
ATOM 1436 N N . ARG B 1 39 ? -11.773 16.234 7.406 1 97.25 39 ARG B N 1
ATOM 1437 C CA . ARG B 1 39 ? -12.188 14.852 7.203 1 97.25 39 ARG B CA 1
ATOM 1438 C C . ARG B 1 39 ? -11.453 13.914 8.156 1 97.25 39 ARG B C 1
ATOM 1440 O O . ARG B 1 39 ? -11.625 12.695 8.094 1 97.25 39 ARG B O 1
ATOM 1447 N N . LEU B 1 40 ? -10.594 14.453 8.984 1 96.56 40 LEU B N 1
ATOM 1448 C CA . LEU B 1 40 ? -9.867 13.602 9.922 1 96.56 40 LEU B CA 1
ATOM 1449 C C . LEU B 1 40 ? -10.828 12.938 10.906 1 96.56 40 LEU B C 1
ATOM 1451 O O . LEU B 1 40 ? -11.789 13.562 11.352 1 96.56 40 LEU B O 1
ATOM 1455 N N . PRO B 1 41 ? -10.586 11.695 11.25 1 92.69 41 PRO B N 1
ATOM 1456 C CA . PRO B 1 41 ? -11.477 10.961 12.148 1 92.69 41 PRO B CA 1
ATOM 1457 C C . PRO B 1 41 ? -11.25 11.305 13.617 1 92.69 41 PRO B C 1
ATOM 1459 O O . PRO B 1 41 ? -10.938 10.43 14.422 1 92.69 41 PRO B O 1
ATOM 1462 N N . MET B 1 42 ? -11.352 12.477 13.93 1 93.5 42 MET B N 1
ATOM 1463 C CA . MET B 1 42 ? -11.266 12.992 15.297 1 93.5 42 MET B CA 1
ATOM 1464 C C . MET B 1 42 ? -12.219 14.164 15.492 1 93.5 42 MET B C 1
ATOM 1466 O O . MET B 1 42 ? -12.641 14.797 14.523 1 93.5 42 MET B O 1
ATOM 1470 N N . PRO B 1 43 ? -12.586 14.414 16.75 1 95.81 43 PRO B N 1
ATOM 1471 C CA . PRO B 1 43 ? -13.477 15.555 17 1 95.81 43 PRO B CA 1
ATOM 1472 C C . PRO B 1 43 ? -12.906 16.875 16.484 1 95.81 43 PRO B C 1
ATOM 1474 O O . PRO B 1 43 ? -11.703 17.109 16.578 1 95.81 43 PRO B O 1
ATOM 1477 N N . PRO B 1 44 ? -13.852 17.688 15.977 1 94.88 44 PRO B N 1
ATOM 1478 C CA . PRO B 1 44 ? -13.398 18.953 15.375 1 94.88 44 PRO B CA 1
ATOM 1479 C C . PRO B 1 44 ? -12.469 19.75 16.297 1 94.88 44 PRO B C 1
ATOM 1481 O O . PRO B 1 44 ? -11.484 20.328 15.828 1 94.88 44 PRO B O 1
ATOM 1484 N N . GLU B 1 45 ? -12.742 19.734 17.578 1 94.94 45 GLU B N 1
ATOM 1485 C CA . GLU B 1 45 ? -11.969 20.531 18.531 1 94.94 45 GLU B CA 1
ATOM 1486 C C . GLU B 1 45 ? -10.555 19.984 18.688 1 94.94 45 GLU B C 1
ATOM 1488 O O . GLU B 1 45 ? -9.656 20.703 19.141 1 94.94 45 GLU B O 1
ATOM 1493 N N . ALA B 1 46 ? -10.359 18.75 18.312 1 95.06 46 ALA B N 1
ATOM 1494 C CA . ALA B 1 46 ? -9.062 18.094 18.484 1 95.06 46 ALA B CA 1
ATOM 1495 C C . ALA B 1 46 ? -8.242 18.156 17.203 1 95.06 46 ALA B C 1
ATOM 1497 O O . ALA B 1 46 ? -7.07 17.781 17.188 1 95.06 46 ALA B O 1
ATOM 1498 N N . ARG B 1 47 ? -8.758 18.656 16.156 1 97.19 47 ARG B N 1
ATOM 1499 C CA . ARG B 1 47 ? -8.094 18.672 14.867 1 97.19 47 ARG B CA 1
ATOM 1500 C C . ARG B 1 47 ? -7.055 19.797 14.805 1 97.19 47 ARG B C 1
ATOM 1502 O O . ARG B 1 47 ? -7.281 20.891 15.32 1 97.19 47 ARG B O 1
ATOM 1509 N N . PRO B 1 48 ? -5.922 19.484 14.18 1 97.56 48 PRO B N 1
ATOM 1510 C CA . PRO B 1 48 ? -4.996 20.578 13.898 1 97.56 48 PRO B CA 1
ATOM 1511 C C . PRO B 1 48 ? -5.578 21.625 12.938 1 97.56 48 PRO B C 1
ATOM 1513 O O . PRO B 1 48 ? -6.539 21.328 12.227 1 97.56 48 PRO B O 1
ATOM 1516 N N . LYS B 1 49 ? -4.961 22.797 12.984 1 97.94 49 LYS B N 1
ATOM 1517 C CA . LYS B 1 49 ? -5.312 23.812 12.008 1 97.94 49 LYS B CA 1
ATOM 1518 C C . LYS B 1 49 ? -4.844 23.438 10.609 1 97.94 49 LYS B C 1
ATOM 1520 O O . LYS B 1 49 ? -5.555 23.656 9.625 1 97.94 49 LYS B O 1
ATOM 1525 N N . SER B 1 50 ? -3.658 22.828 10.578 1 98.31 50 SER B N 1
ATOM 1526 C CA . SER B 1 50 ? -3.129 22.391 9.289 1 98.31 50 SER B CA 1
ATOM 1527 C C . SER B 1 50 ? -2.08 21.297 9.469 1 98.31 50 SER B C 1
ATOM 1529 O O . SER B 1 50 ? -1.401 21.25 10.5 1 98.31 50 SER B O 1
ATOM 1531 N N . VAL B 1 51 ? -2.025 20.438 8.57 1 98.25 51 VAL B N 1
ATOM 1532 C CA . VAL B 1 51 ? -0.959 19.453 8.391 1 98.25 51 VAL B CA 1
ATOM 1533 C C . VAL B 1 51 ? -0.47 19.484 6.945 1 98.25 51 VAL B C 1
ATOM 1535 O O . VAL B 1 51 ? -1.267 19.359 6.012 1 98.25 51 VAL B O 1
ATOM 1538 N N . THR B 1 52 ? 0.77 19.672 6.738 1 98.69 52 THR B N 1
ATOM 1539 C CA . THR B 1 52 ? 1.388 19.641 5.414 1 98.69 52 THR B CA 1
ATOM 1540 C C . THR B 1 52 ? 2.527 18.641 5.367 1 98.69 52 THR B C 1
ATOM 1542 O O . THR B 1 52 ? 3.348 18.578 6.285 1 98.69 52 THR B O 1
ATOM 1545 N N . ILE B 1 53 ? 2.514 17.844 4.391 1 98.62 53 ILE B N 1
ATOM 1546 C CA . ILE B 1 53 ? 3.619 16.938 4.117 1 98.62 53 ILE B CA 1
ATOM 1547 C C . ILE B 1 53 ? 4.305 17.328 2.812 1 98.62 53 ILE B C 1
ATOM 1549 O O . ILE B 1 53 ? 3.641 17.625 1.817 1 98.62 53 ILE B O 1
ATOM 1553 N N . SER B 1 54 ? 5.629 17.359 2.82 1 98.75 54 SER B N 1
ATOM 1554 C CA . SER B 1 54 ? 6.406 17.703 1.631 1 98.75 54 SER B CA 1
ATOM 1555 C C . SER B 1 54 ? 7.387 16.578 1.284 1 98.75 54 SER B C 1
ATOM 1557 O O . SER B 1 54 ? 8.047 16.031 2.168 1 98.75 54 SER B O 1
ATOM 1559 N N . TYR B 1 55 ? 7.449 16.234 0.035 1 98.69 55 TYR B N 1
ATOM 1560 C CA . TYR B 1 55 ? 8.422 15.289 -0.521 1 98.69 55 TYR B CA 1
ATOM 1561 C C . TYR B 1 55 ? 9.398 16 -1.444 1 98.69 55 TYR B C 1
ATOM 1563 O O . TYR B 1 55 ? 8.992 16.75 -2.332 1 98.69 55 TYR B O 1
ATOM 1571 N N . ALA B 1 56 ? 10.633 15.773 -1.233 1 98.62 56 ALA B N 1
ATOM 1572 C CA . ALA B 1 56 ? 11.672 16.344 -2.074 1 98.62 56 ALA B CA 1
ATOM 1573 C C . ALA B 1 56 ? 12.688 15.289 -2.496 1 98.62 56 ALA B C 1
ATOM 1575 O O . ALA B 1 56 ? 13.07 14.438 -1.695 1 98.62 56 ALA B O 1
ATOM 1576 N N . ASP B 1 57 ? 13.047 15.328 -3.785 1 98 57 ASP B N 1
ATOM 1577 C CA . ASP B 1 57 ? 14.242 14.633 -4.266 1 98 57 ASP B CA 1
ATOM 1578 C C . ASP B 1 57 ? 15.5 15.461 -4.012 1 98 57 ASP B C 1
ATOM 1580 O O . ASP B 1 57 ? 15.68 16.516 -4.617 1 98 57 ASP B O 1
ATOM 1584 N N . ILE B 1 58 ? 16.359 14.945 -3.135 1 98.19 58 ILE B N 1
ATOM 1585 C CA . ILE B 1 58 ? 17.484 15.789 -2.723 1 98.19 58 ILE B CA 1
ATOM 1586 C C . ILE B 1 58 ? 18.766 15.312 -3.393 1 98.19 58 ILE B C 1
ATOM 1588 O O . ILE B 1 58 ? 19.875 15.664 -2.967 1 98.19 58 ILE B O 1
ATOM 1592 N N . GLY B 1 59 ? 18.625 14.5 -4.324 1 97 59 GLY B N 1
ATOM 1593 C CA . GLY B 1 59 ? 19.766 14 -5.082 1 97 59 GLY B CA 1
ATOM 1594 C C . GLY B 1 59 ? 20.391 12.75 -4.48 1 97 59 GLY B C 1
ATOM 1595 O O . GLY B 1 59 ? 20.141 12.43 -3.316 1 97 59 GLY B O 1
ATOM 1596 N N . GLY B 1 60 ? 21.156 11.938 -5.312 1 96.81 60 GLY B N 1
ATOM 1597 C CA . GLY B 1 60 ? 21.828 10.734 -4.848 1 96.81 60 GLY B CA 1
ATOM 1598 C C . GLY B 1 60 ? 20.859 9.609 -4.52 1 96.81 60 GLY B C 1
ATOM 1599 O O . GLY B 1 60 ? 21.156 8.766 -3.666 1 96.81 60 GLY B O 1
ATOM 1600 N N . GLY B 1 61 ? 19.641 9.68 -5.074 1 96.06 61 GLY B N 1
ATOM 1601 C CA . GLY B 1 61 ? 18.641 8.648 -4.836 1 96.06 61 GLY B CA 1
ATOM 1602 C C . GLY B 1 61 ? 17.938 8.797 -3.496 1 96.06 61 GLY B C 1
ATOM 1603 O O . GLY B 1 61 ? 17.25 7.883 -3.041 1 96.06 61 GLY B O 1
ATOM 1604 N N . LYS B 1 62 ? 18.094 9.961 -2.926 1 98.38 62 LYS B N 1
ATOM 1605 C CA . LYS B 1 62 ? 17.531 10.172 -1.591 1 98.38 62 LYS B CA 1
ATOM 1606 C C . LYS B 1 62 ? 16.359 11.148 -1.632 1 98.38 62 LYS B C 1
ATOM 1608 O O . LYS B 1 62 ? 16.359 12.094 -2.426 1 98.38 62 LYS B O 1
ATOM 1613 N N . TRP B 1 63 ? 15.398 10.859 -0.8 1 98.56 63 TRP B N 1
ATOM 1614 C CA . TRP B 1 63 ? 14.266 11.75 -0.593 1 98.56 63 TRP B CA 1
ATOM 1615 C C . TRP B 1 63 ? 14.297 12.359 0.808 1 98.56 63 TRP B C 1
ATOM 1617 O O . TRP B 1 63 ? 14.867 11.773 1.729 1 98.56 63 TRP B O 1
ATOM 1627 N N . ARG B 1 64 ? 13.789 13.523 0.913 1 98.5 64 ARG B N 1
ATOM 1628 C CA . ARG B 1 64 ? 13.461 14.156 2.189 1 98.5 64 ARG B CA 1
ATOM 1629 C C . ARG B 1 64 ? 11.961 14.352 2.332 1 98.5 64 ARG B C 1
ATOM 1631 O O . ARG B 1 64 ? 11.305 14.867 1.42 1 98.5 64 ARG B O 1
ATOM 1638 N N . THR B 1 65 ? 11.422 13.883 3.391 1 98.06 65 THR B N 1
ATOM 1639 C CA . THR B 1 65 ? 10.039 14.164 3.742 1 98.06 65 THR B CA 1
ATOM 1640 C C . THR B 1 65 ? 9.961 15.086 4.957 1 98.06 65 THR B C 1
ATOM 1642 O O . THR B 1 65 ? 10.664 14.867 5.945 1 98.06 65 THR B O 1
ATOM 1645 N N . SER B 1 66 ? 9.211 16.109 4.852 1 97.56 66 SER B N 1
ATOM 1646 C CA . SER B 1 66 ? 8.945 17.031 5.957 1 97.56 66 SER B CA 1
ATOM 1647 C C . SER B 1 66 ? 7.461 17.094 6.281 1 97.56 66 SER B C 1
ATOM 1649 O O . SER B 1 66 ? 6.621 17.109 5.379 1 97.56 66 SER B O 1
ATOM 1651 N N . VAL B 1 67 ? 7.195 17.094 7.543 1 97.38 67 VAL B N 1
ATOM 1652 C CA . VAL B 1 67 ? 5.82 17.203 8.023 1 97.38 67 VAL B CA 1
ATOM 1653 C C . VAL B 1 67 ? 5.688 18.422 8.93 1 97.38 67 VAL B C 1
ATOM 1655 O O . VAL B 1 67 ? 6.441 18.578 9.898 1 97.38 67 VAL B O 1
ATOM 1658 N N . ASP B 1 68 ? 4.762 19.312 8.594 1 97.56 68 ASP B N 1
ATOM 1659 C CA . ASP B 1 68 ? 4.422 20.484 9.406 1 97.56 68 ASP B CA 1
ATOM 1660 C C . ASP B 1 68 ? 3.006 20.375 9.961 1 97.56 68 ASP B C 1
ATOM 1662 O O . ASP B 1 68 ? 2.039 20.281 9.203 1 97.56 68 ASP B O 1
ATOM 1666 N N . ILE B 1 69 ? 2.949 20.391 11.211 1 97.25 69 ILE B N 1
ATOM 1667 C CA . ILE B 1 69 ? 1.656 20.375 11.883 1 97.25 69 ILE B CA 1
ATOM 1668 C C . ILE B 1 69 ? 1.465 21.672 12.672 1 97.25 69 ILE B C 1
ATOM 1670 O O . ILE B 1 69 ? 2.322 22.047 13.469 1 97.25 69 ILE B O 1
ATOM 1674 N N . VAL B 1 70 ? 0.386 22.344 12.414 1 98 70 VAL B N 1
ATOM 1675 C CA . VAL B 1 70 ? -0.026 23.5 13.195 1 98 70 VAL B CA 1
ATOM 1676 C C . VAL B 1 70 ? -1.279 23.172 14 1 98 70 VAL B C 1
ATOM 1678 O O . VAL B 1 70 ? -2.342 22.906 13.43 1 98 70 VAL B O 1
ATOM 1681 N N . GLY B 1 71 ? -1.073 23.062 15.273 1 95.38 71 GLY B N 1
ATOM 1682 C CA . GLY B 1 71 ? -2.213 22.891 16.156 1 95.38 71 GLY B CA 1
ATOM 1683 C C . GLY B 1 71 ? -2.857 24.188 16.562 1 95.38 71 GLY B C 1
ATOM 1684 O O . GLY B 1 71 ? -2.654 25.219 15.922 1 95.38 71 GLY B O 1
ATOM 1685 N N . LYS B 1 72 ? -3.777 24.047 17.594 1 92.31 72 LYS B N 1
ATOM 1686 C CA . LYS B 1 72 ? -4.398 25.266 18.109 1 92.31 72 LYS B CA 1
ATOM 1687 C C . LYS B 1 72 ? -3.381 26.125 18.844 1 92.31 72 LYS B C 1
ATOM 1689 O O . LYS B 1 72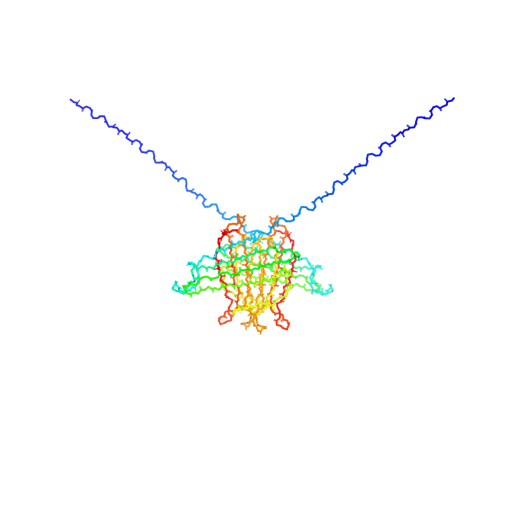 ? -3.318 27.344 18.625 1 92.31 72 LYS B O 1
ATOM 1694 N N . ASP B 1 73 ? -2.551 25.484 19.594 1 93.56 73 ASP B N 1
ATOM 1695 C CA . ASP B 1 73 ? -1.62 26.234 20.438 1 93.56 73 ASP B CA 1
ATOM 1696 C C . ASP B 1 73 ? -0.2 25.703 20.297 1 93.56 73 ASP B C 1
ATOM 1698 O O . ASP B 1 73 ? 0.636 25.906 21.188 1 93.56 73 ASP B O 1
ATOM 1702 N N . TYR B 1 74 ? -0.006 24.859 19.281 1 94.19 74 TYR B N 1
ATOM 1703 C CA . TYR B 1 74 ? 1.327 24.297 19.109 1 94.19 74 TYR B CA 1
ATOM 1704 C C . TYR B 1 74 ? 1.676 24.156 17.625 1 94.19 74 TYR B C 1
ATOM 1706 O O . TYR B 1 74 ? 0.798 24.25 16.766 1 94.19 74 TYR B O 1
ATOM 1714 N N . GLU B 1 75 ? 3.016 24.047 17.359 1 95.69 75 GLU B N 1
ATOM 1715 C CA . GLU B 1 75 ? 3.533 23.672 16.047 1 95.69 75 GLU B CA 1
ATOM 1716 C C . GLU B 1 75 ? 4.59 22.578 16.172 1 95.69 75 GLU B C 1
ATOM 1718 O O . GLU B 1 75 ? 5.379 22.562 17.109 1 95.69 75 GLU B O 1
ATOM 1723 N N . ASN B 1 76 ? 4.492 21.688 15.305 1 95.19 76 ASN B N 1
ATOM 1724 C CA . ASN B 1 76 ? 5.469 20.594 15.219 1 95.19 76 ASN B CA 1
ATOM 1725 C C . ASN B 1 76 ? 6.035 20.469 13.812 1 95.19 76 ASN B C 1
ATOM 1727 O O . ASN B 1 76 ? 5.289 20.516 12.828 1 95.19 76 ASN B O 1
ATOM 1731 N N . HIS B 1 77 ? 7.32 20.406 13.727 1 96.06 77 HIS B N 1
ATOM 1732 C CA . HIS B 1 77 ? 8.031 20.188 12.469 1 96.06 77 HIS B CA 1
ATOM 1733 C C . HIS B 1 77 ? 8.969 18.984 12.562 1 96.06 77 HIS B C 1
ATOM 1735 O O . HIS B 1 77 ? 9.836 18.938 13.438 1 96.06 77 HIS B O 1
ATOM 1741 N N . THR B 1 78 ? 8.734 18.047 11.727 1 95.69 78 THR B N 1
ATOM 1742 C CA . THR B 1 78 ? 9.625 16.891 11.648 1 95.69 78 THR B CA 1
ATOM 1743 C C . THR B 1 78 ? 10.062 16.641 10.203 1 95.69 78 THR B C 1
ATOM 1745 O O . THR B 1 78 ? 9.375 17.047 9.266 1 95.69 78 THR B O 1
ATOM 1748 N N . ALA B 1 79 ? 11.227 16.094 10.07 1 96.12 79 ALA B N 1
ATOM 1749 C CA . ALA B 1 79 ? 11.734 15.742 8.742 1 96.12 79 ALA B CA 1
ATOM 1750 C C . ALA B 1 79 ? 12.633 14.508 8.805 1 96.12 79 ALA B C 1
ATOM 1752 O O . ALA B 1 79 ? 13.172 14.18 9.867 1 96.12 79 ALA B O 1
ATOM 1753 N N . GLY B 1 80 ? 12.727 13.797 7.734 1 96.62 80 GLY B N 1
ATOM 1754 C CA . GLY B 1 80 ? 13.617 12.664 7.586 1 96.62 80 GLY B CA 1
ATOM 1755 C C . GLY B 1 80 ? 14.125 12.484 6.168 1 96.62 80 GLY B C 1
ATOM 1756 O O . GLY B 1 80 ? 13.461 12.883 5.211 1 96.62 80 GLY B O 1
ATOM 1757 N N . THR B 1 81 ? 15.344 11.969 6.094 1 98.19 81 THR B N 1
ATOM 1758 C CA . THR B 1 81 ? 15.961 11.625 4.816 1 98.19 81 THR B CA 1
ATOM 1759 C C . THR B 1 81 ? 16.125 10.117 4.68 1 98.19 81 THR B C 1
ATOM 1761 O O . THR B 1 81 ? 16.484 9.438 5.637 1 98.19 81 THR B O 1
ATOM 1764 N N . TYR B 1 82 ? 15.836 9.648 3.551 1 98.56 82 TYR B N 1
ATOM 1765 C CA . TYR B 1 82 ? 15.906 8.211 3.324 1 98.56 82 TYR B CA 1
ATOM 1766 C C . TYR B 1 82 ? 16.078 7.898 1.841 1 98.56 82 TYR B C 1
ATOM 1768 O O . TYR B 1 82 ? 15.945 8.789 0.997 1 98.56 82 TYR B O 1
ATOM 1776 N N . THR B 1 83 ? 16.406 6.609 1.498 1 98.5 83 THR B N 1
ATOM 1777 C CA . THR B 1 83 ? 16.391 6.066 0.145 1 98.5 83 THR B CA 1
ATOM 1778 C C . THR B 1 83 ? 15.109 5.254 -0.095 1 98.5 83 THR B C 1
ATOM 1780 O O . THR B 1 83 ? 14.867 4.258 0.586 1 98.5 83 THR B O 1
ATOM 1783 N N . PRO B 1 84 ? 14.266 5.672 -1.013 1 98.38 84 PRO B N 1
ATOM 1784 C CA . PRO B 1 84 ? 13.008 4.949 -1.223 1 98.38 84 PRO B CA 1
ATOM 1785 C C . PRO B 1 84 ? 13.188 3.688 -2.066 1 98.38 84 PRO B C 1
ATOM 1787 O O . PRO B 1 84 ? 12.594 3.566 -3.139 1 98.38 84 PRO B O 1
ATOM 1790 N N . ASP B 1 85 ? 14.016 2.758 -1.509 1 97.94 85 ASP B N 1
ATOM 1791 C CA . ASP B 1 85 ? 14.32 1.512 -2.205 1 97.94 85 ASP B CA 1
ATOM 1792 C C . ASP B 1 85 ? 14.023 0.302 -1.323 1 97.94 85 ASP B C 1
ATOM 1794 O O . ASP B 1 85 ? 14.516 -0.797 -1.578 1 97.94 85 ASP B O 1
ATOM 1798 N N . GLY B 1 86 ? 13.32 0.577 -0.231 1 98.19 86 GLY B N 1
ATOM 1799 C CA . GLY B 1 86 ? 12.93 -0.51 0.652 1 98.19 86 GLY B CA 1
ATOM 1800 C C . GLY B 1 86 ? 13.906 -0.739 1.787 1 98.19 86 GLY B C 1
ATOM 1801 O O . GLY B 1 86 ? 13.672 -1.582 2.654 1 98.19 86 GLY B O 1
ATOM 1802 N N . THR B 1 87 ? 15.031 0.028 1.811 1 97.75 87 THR B N 1
ATOM 1803 C CA . THR B 1 87 ? 15.984 -0.101 2.908 1 97.75 87 THR B CA 1
ATOM 1804 C C . THR B 1 87 ? 15.445 0.572 4.168 1 97.75 87 THR B C 1
ATOM 1806 O O . THR B 1 87 ? 14.992 1.717 4.125 1 97.75 87 THR B O 1
ATOM 1809 N N . PRO B 1 88 ? 15.562 -0.125 5.246 1 98.19 88 PRO B N 1
ATOM 1810 C CA . PRO B 1 88 ? 15.078 0.485 6.488 1 98.19 88 PRO B CA 1
ATOM 1811 C C . PRO B 1 88 ? 15.906 1.695 6.91 1 98.19 88 PRO B C 1
ATOM 1813 O O . PRO B 1 88 ? 17.109 1.753 6.637 1 98.19 88 PRO B O 1
ATOM 1816 N N . TYR B 1 89 ? 15.305 2.613 7.574 1 98.19 89 TYR B N 1
ATOM 1817 C CA . TYR B 1 89 ? 15.961 3.758 8.195 1 98.19 89 TYR B CA 1
ATOM 1818 C C . TYR B 1 89 ? 15.289 4.117 9.516 1 98.19 89 TYR B C 1
ATOM 1820 O O . TYR B 1 89 ? 14.125 3.771 9.75 1 98.19 89 TYR B O 1
ATOM 1828 N N . ILE B 1 90 ? 15.969 4.789 10.398 1 97.69 90 ILE B N 1
ATOM 1829 C CA . ILE B 1 90 ? 15.477 5.168 11.719 1 97.69 90 ILE B CA 1
ATOM 1830 C C . ILE B 1 90 ? 14.617 6.426 11.609 1 97.69 90 ILE B C 1
ATOM 1832 O O . ILE B 1 90 ? 14.984 7.379 10.922 1 97.69 90 ILE B O 1
ATOM 1836 N N . VAL B 1 91 ? 13.414 6.324 12.148 1 97.12 91 VAL B N 1
ATOM 1837 C CA . VAL B 1 91 ? 12.508 7.461 12.242 1 97.12 91 VAL B CA 1
ATOM 1838 C C . VAL B 1 91 ? 12.672 8.156 13.586 1 97.12 91 VAL B C 1
ATOM 1840 O O . VAL B 1 91 ? 12.523 7.523 14.641 1 97.12 91 VAL B O 1
ATOM 1843 N N . GLU B 1 92 ? 12.93 9.406 13.57 1 93.81 92 GLU B N 1
ATOM 1844 C CA . GLU B 1 92 ? 13.102 10.164 14.805 1 93.81 92 GLU B CA 1
ATOM 1845 C C . GLU B 1 92 ? 11.914 11.086 15.055 1 93.81 92 GLU B C 1
ATOM 1847 O O . GLU B 1 92 ? 11.32 11.609 14.117 1 93.81 92 GLU B O 1
ATOM 1852 N N . GLY B 1 93 ? 11.555 11.211 16.344 1 89.31 93 GLY B N 1
ATOM 1853 C CA . GLY B 1 93 ? 10.578 12.211 16.75 1 89.31 93 GLY B CA 1
ATOM 1854 C C . GLY B 1 93 ? 9.141 11.781 16.484 1 89.31 93 GLY B C 1
ATOM 1855 O O . GLY B 1 93 ? 8.211 12.562 16.688 1 89.31 93 GLY B O 1
ATOM 1856 N N . SER B 1 94 ? 8.914 10.672 15.977 1 91.44 94 SER B N 1
ATOM 1857 C CA . SER B 1 94 ? 7.555 10.188 15.734 1 91.44 94 SER B CA 1
ATOM 1858 C C . SER B 1 94 ? 7.039 9.367 16.906 1 91.44 94 SER B C 1
ATOM 1860 O O . SER B 1 94 ? 7.738 8.477 17.406 1 91.44 94 SER B O 1
ATOM 1862 N N . PRO B 1 95 ? 5.832 9.719 17.359 1 91.19 95 PRO B N 1
ATOM 1863 C CA . PRO B 1 95 ? 5.238 8.852 18.375 1 91.19 95 PRO B CA 1
ATOM 1864 C C . PRO B 1 95 ? 4.719 7.535 17.797 1 91.19 95 PRO B C 1
ATOM 1866 O O . PRO B 1 95 ? 4.426 6.598 18.547 1 91.19 95 PRO B O 1
ATOM 1869 N N . GLU B 1 96 ? 4.641 7.387 16.438 1 93.81 96 GLU B N 1
ATOM 1870 C CA . GLU B 1 96 ? 3.949 6.27 15.805 1 93.81 96 GLU B CA 1
ATOM 1871 C C . GLU B 1 96 ? 4.938 5.203 15.344 1 93.81 96 GLU B C 1
ATOM 1873 O O . GLU B 1 96 ? 4.555 4.051 15.117 1 93.81 96 GLU B O 1
ATOM 1878 N N . ALA B 1 97 ? 6.168 5.559 15.188 1 97.38 97 ALA B N 1
ATOM 1879 C CA . ALA B 1 97 ? 7.141 4.637 14.609 1 97.38 97 ALA B CA 1
ATOM 1880 C C . ALA B 1 97 ? 8.562 5.027 15 1 97.38 97 ALA B C 1
ATOM 1882 O O . ALA B 1 97 ? 8.859 6.207 15.195 1 97.38 97 ALA B O 1
ATOM 1883 N N . ASP B 1 98 ? 9.469 4.016 15.086 1 98 98 ASP B N 1
ATOM 1884 C CA . ASP B 1 98 ? 10.891 4.301 15.289 1 98 98 ASP B CA 1
ATOM 1885 C C . ASP B 1 98 ? 11.727 3.783 14.125 1 98 98 ASP B C 1
ATOM 1887 O O . ASP B 1 98 ? 12.914 4.086 14.023 1 98 98 ASP B O 1
ATOM 1891 N N . ILE B 1 99 ? 11.133 3.02 13.258 1 98.38 99 ILE B N 1
ATOM 1892 C CA . ILE B 1 99 ? 11.812 2.492 12.078 1 98.38 99 ILE B CA 1
ATOM 1893 C C . ILE B 1 99 ? 10.836 2.441 10.906 1 98.38 99 ILE B C 1
ATOM 1895 O O . ILE B 1 99 ? 9.633 2.258 11.094 1 98.38 99 ILE B O 1
ATOM 1899 N N . ALA B 1 100 ? 11.305 2.658 9.633 1 98.62 100 ALA B N 1
ATOM 1900 C CA . ALA B 1 100 ? 10.469 2.639 8.43 1 98.62 100 ALA B CA 1
ATOM 1901 C C . ALA B 1 100 ? 11.258 2.15 7.223 1 98.62 100 ALA B C 1
ATOM 1903 O O . ALA B 1 100 ? 12.492 2.086 7.258 1 98.62 100 ALA B O 1
ATOM 1904 N N . ALA B 1 101 ? 10.617 1.742 6.215 1 98.81 101 ALA B N 1
ATOM 1905 C CA . ALA B 1 101 ? 11.117 1.521 4.863 1 98.81 101 ALA B CA 1
ATOM 1906 C C . ALA B 1 101 ? 10.133 2.037 3.818 1 98.81 101 ALA B C 1
ATOM 1908 O O . ALA B 1 101 ? 8.922 1.924 3.994 1 98.81 101 ALA B O 1
ATOM 1909 N N . VAL B 1 102 ? 10.648 2.604 2.742 1 98.88 102 VAL B N 1
ATOM 1910 C CA . VAL B 1 102 ? 9.82 3.236 1.72 1 98.88 102 VAL B CA 1
ATOM 1911 C C . VAL B 1 102 ? 10.18 2.674 0.346 1 98.88 102 VAL B C 1
ATOM 1913 O O . VAL B 1 102 ? 11.352 2.449 0.044 1 98.88 102 VAL B O 1
ATOM 1916 N N . GLN B 1 103 ? 9.203 2.451 -0.49 1 98.56 103 GLN B N 1
ATOM 1917 C CA . GLN B 1 103 ? 9.383 2.096 -1.894 1 98.56 103 GLN B CA 1
ATOM 1918 C C . GLN B 1 103 ? 8.406 2.861 -2.785 1 98.56 103 GLN B C 1
ATOM 1920 O O . GLN B 1 103 ? 7.32 3.242 -2.344 1 98.56 103 GLN B O 1
ATOM 1925 N N . LEU B 1 104 ? 8.812 3.062 -4.008 1 98.19 104 LEU B N 1
ATOM 1926 C CA . LEU B 1 104 ? 7.98 3.664 -5.043 1 98.19 104 LEU B CA 1
ATOM 1927 C C . LEU B 1 104 ? 7.652 2.648 -6.137 1 98.19 104 LEU B C 1
ATOM 1929 O O . LEU B 1 104 ? 8.352 2.578 -7.152 1 98.19 104 LEU B O 1
ATOM 1933 N N . PRO B 1 105 ? 6.523 1.955 -6.043 1 97.56 105 PRO B N 1
ATOM 1934 C CA . PRO B 1 105 ? 6.227 0.933 -7.047 1 97.56 105 PRO B CA 1
ATOM 1935 C C . PRO B 1 105 ? 5.824 1.529 -8.391 1 97.56 105 PRO B C 1
ATOM 1937 O O . PRO B 1 105 ? 5.863 0.838 -9.414 1 97.56 105 PRO B O 1
ATOM 1940 N N . ALA B 1 106 ? 5.367 2.705 -8.406 1 96.44 106 ALA B N 1
ATOM 1941 C CA . ALA B 1 106 ? 5.074 3.543 -9.562 1 96.44 106 ALA B CA 1
ATOM 1942 C C . ALA B 1 106 ? 5.387 5.008 -9.273 1 96.44 106 ALA B C 1
ATOM 1944 O O . ALA B 1 106 ? 5.516 5.402 -8.109 1 96.44 106 ALA B O 1
ATOM 1945 N N . PRO B 1 107 ? 5.5 5.809 -10.312 1 95.88 107 PRO B N 1
ATOM 1946 C CA . PRO B 1 107 ? 5.859 7.203 -10.047 1 95.88 107 PRO B CA 1
ATOM 1947 C C . PRO B 1 107 ? 4.871 7.906 -9.125 1 95.88 107 PRO B C 1
ATOM 1949 O O . PRO B 1 107 ? 5.254 8.805 -8.375 1 95.88 107 PRO B O 1
ATOM 1952 N N . ASN B 1 108 ? 3.59 7.473 -9.164 1 97.38 108 ASN B N 1
ATOM 1953 C CA . ASN B 1 108 ? 2.57 8.188 -8.406 1 97.38 108 ASN B CA 1
ATOM 1954 C C . ASN B 1 108 ? 2.186 7.434 -7.137 1 97.38 108 ASN B C 1
ATOM 1956 O O . ASN B 1 108 ? 1.148 7.715 -6.531 1 97.38 108 ASN B O 1
ATOM 1960 N N . VAL B 1 109 ? 2.932 6.391 -6.734 1 98.69 109 VAL B N 1
ATOM 1961 C CA . VAL B 1 109 ? 2.586 5.574 -5.574 1 98.69 109 VAL B CA 1
ATOM 1962 C C . VAL B 1 109 ? 3.789 5.469 -4.637 1 98.69 109 VAL B C 1
ATOM 1964 O O . VAL B 1 109 ? 4.891 5.125 -5.07 1 98.69 109 VAL B O 1
ATOM 1967 N N . LEU B 1 110 ? 3.658 5.816 -3.385 1 98.88 110 LEU B N 1
ATOM 1968 C CA . LEU B 1 110 ? 4.625 5.625 -2.311 1 98.88 110 LEU B CA 1
ATOM 1969 C C . LEU B 1 110 ? 4.086 4.664 -1.256 1 98.88 110 LEU B C 1
ATOM 1971 O O . LEU B 1 110 ? 2.967 4.836 -0.768 1 98.88 110 LEU B O 1
ATOM 1975 N N . VAL B 1 111 ? 4.809 3.562 -0.939 1 98.94 111 VAL B N 1
ATOM 1976 C CA . VAL B 1 111 ? 4.492 2.619 0.127 1 98.94 111 VAL B CA 1
ATOM 1977 C C . VAL B 1 111 ? 5.496 2.775 1.269 1 98.94 111 VAL B C 1
ATOM 1979 O O . VAL B 1 111 ? 6.707 2.734 1.048 1 98.94 111 VAL B O 1
ATOM 1982 N N . MET B 1 112 ? 4.984 2.955 2.453 1 98.88 112 MET B N 1
ATOM 1983 C CA . MET B 1 112 ? 5.805 3.088 3.654 1 98.88 112 MET B CA 1
ATOM 1984 C C . MET B 1 112 ? 5.391 2.068 4.711 1 98.88 112 MET B C 1
ATOM 1986 O O . MET B 1 112 ? 4.238 2.049 5.141 1 98.88 112 MET B O 1
ATOM 1990 N N . VAL B 1 113 ? 6.277 1.206 5.105 1 98.88 113 VAL B N 1
ATOM 1991 C CA . VAL B 1 113 ? 6.066 0.256 6.195 1 98.88 113 VAL B CA 1
ATOM 1992 C C . VAL B 1 113 ? 6.66 0.813 7.488 1 98.88 113 VAL B C 1
ATOM 1994 O O . VAL B 1 113 ? 7.844 1.152 7.543 1 98.88 113 VAL B O 1
ATOM 1997 N N . LEU B 1 114 ? 5.863 0.91 8.523 1 98.62 114 LEU B N 1
ATOM 1998 C CA . LEU B 1 114 ? 6.262 1.51 9.789 1 98.62 114 LEU B CA 1
ATOM 1999 C C . LEU B 1 114 ? 6.309 0.461 10.898 1 98.62 114 LEU B C 1
ATOM 2001 O O . LEU B 1 114 ? 5.398 -0.363 11.016 1 98.62 114 LEU B O 1
ATOM 2005 N N . GLY B 1 115 ? 7.383 0.475 11.656 1 98.19 115 GLY B N 1
ATOM 2006 C CA . GLY B 1 115 ? 7.527 -0.329 12.859 1 98.19 115 GLY B CA 1
ATOM 2007 C C . GLY B 1 115 ? 7.805 0.499 14.102 1 98.19 115 GLY B C 1
ATOM 2008 O O . GLY B 1 115 ? 8.328 1.613 14.008 1 98.19 115 GLY B O 1
ATOM 2009 N N . LYS B 1 116 ? 7.398 -0.01 15.188 1 97.56 116 LYS B N 1
ATOM 2010 C CA . LYS B 1 116 ? 7.676 0.58 16.484 1 97.56 116 LYS B CA 1
ATOM 2011 C C . LYS B 1 116 ? 8.055 -0.491 17.516 1 97.56 116 LYS B C 1
ATOM 2013 O O . LYS B 1 116 ? 7.258 -1.384 17.812 1 97.56 116 LYS B O 1
ATOM 2018 N N . GLY B 1 117 ? 9.242 -0.393 18.062 1 96.44 117 GLY B N 1
ATOM 2019 C CA . GLY B 1 117 ? 9.68 -1.361 19.062 1 96.44 117 GLY B CA 1
ATOM 2020 C C . GLY B 1 117 ? 9.727 -2.781 18.516 1 96.44 117 GLY B C 1
ATOM 2021 O O . GLY B 1 117 ? 9.398 -3.73 19.234 1 96.44 117 GLY B O 1
ATOM 2022 N N . GLY B 1 118 ? 9.906 -2.932 17.297 1 96.31 118 GLY B N 1
ATOM 2023 C CA . GLY B 1 118 ? 10.047 -4.242 16.672 1 96.31 118 GLY B CA 1
ATOM 2024 C C . GLY B 1 118 ? 8.719 -4.844 16.25 1 96.31 118 GLY B C 1
ATOM 2025 O O . GLY B 1 118 ? 8.68 -5.969 15.742 1 96.31 118 GLY B O 1
ATOM 2026 N N . ILE B 1 119 ? 7.637 -4.074 16.531 1 94.88 119 ILE B N 1
ATOM 2027 C CA . ILE B 1 119 ? 6.305 -4.566 16.188 1 94.88 119 ILE B CA 1
ATOM 2028 C C . ILE B 1 119 ? 5.738 -3.766 15.023 1 94.88 119 ILE B C 1
ATOM 2030 O O . ILE B 1 119 ? 6.027 -2.576 14.875 1 94.88 119 ILE B O 1
ATOM 2034 N N . PRO B 1 120 ? 4.934 -4.469 14.148 1 97.38 120 PRO B N 1
ATOM 2035 C CA . PRO B 1 120 ? 4.285 -3.703 13.086 1 97.38 120 PRO B CA 1
ATOM 2036 C C . PRO B 1 120 ? 3.418 -2.566 13.617 1 97.38 120 PRO B C 1
ATOM 2038 O O . PRO B 1 120 ? 2.59 -2.783 14.508 1 97.38 120 PRO B O 1
ATOM 2041 N N . ALA B 1 121 ? 3.596 -1.373 13.117 1 97.25 121 ALA B N 1
ATOM 2042 C CA . ALA B 1 121 ? 2.76 -0.226 13.469 1 97.25 121 ALA B CA 1
ATOM 2043 C C . ALA B 1 121 ? 1.655 -0.021 12.43 1 97.25 121 ALA B C 1
ATOM 2045 O O . ALA B 1 121 ? 0.475 -0.229 12.727 1 97.25 121 ALA B O 1
ATOM 2046 N N . SER B 1 122 ? 1.995 0.377 11.18 1 98.19 122 SER B N 1
ATOM 2047 C CA . SER B 1 122 ? 1.069 0.561 10.07 1 98.19 122 SER B CA 1
ATOM 2048 C C . SER B 1 122 ? 1.806 0.558 8.734 1 98.19 122 SER B C 1
ATOM 2050 O O . SER B 1 122 ? 3.033 0.651 8.695 1 98.19 122 SER B O 1
ATOM 2052 N N . THR B 1 123 ? 1.11 0.286 7.68 1 98.75 123 THR B N 1
ATOM 2053 C CA . THR B 1 123 ? 1.566 0.586 6.328 1 98.75 123 THR B CA 1
ATOM 2054 C C . THR B 1 123 ? 0.769 1.744 5.73 1 98.75 123 THR B C 1
ATOM 2056 O O . THR B 1 123 ? -0.46 1.767 5.816 1 98.75 123 THR B O 1
ATOM 2059 N N . ARG B 1 124 ? 1.475 2.723 5.246 1 98.81 124 ARG B N 1
ATOM 2060 C CA . ARG B 1 124 ? 0.866 3.881 4.602 1 98.81 124 ARG B CA 1
ATOM 2061 C C . ARG B 1 124 ? 1.127 3.873 3.098 1 98.81 124 ARG B C 1
ATOM 2063 O O . ARG B 1 124 ? 2.254 3.635 2.66 1 98.81 124 ARG B O 1
ATOM 2070 N N . VAL B 1 125 ? 0.089 4.055 2.332 1 98.94 125 VAL B N 1
ATOM 2071 C CA . VAL B 1 125 ? 0.172 4.09 0.876 1 98.94 125 VAL B CA 1
ATOM 2072 C C . VAL B 1 125 ? -0.344 5.434 0.363 1 98.94 125 VAL B C 1
ATOM 2074 O O . VAL B 1 125 ? -1.498 5.797 0.606 1 98.94 125 VAL B O 1
ATOM 2077 N N . TYR B 1 126 ? 0.549 6.168 -0.296 1 98.88 126 TYR B N 1
ATOM 2078 C CA . TYR B 1 126 ? 0.179 7.438 -0.907 1 98.88 126 TYR B CA 1
ATOM 2079 C C . TYR B 1 126 ? 0.019 7.293 -2.416 1 98.88 126 TYR B C 1
ATOM 2081 O O . TYR B 1 126 ? 0.898 6.754 -3.09 1 98.88 126 TYR B O 1
ATOM 2089 N N . THR B 1 127 ? -1.118 7.727 -2.924 1 98.75 127 THR B N 1
ATOM 2090 C CA . THR B 1 127 ? -1.434 7.645 -4.348 1 98.75 127 THR B CA 1
ATOM 2091 C C . THR B 1 127 ? -1.86 9.008 -4.883 1 98.75 127 THR B C 1
ATOM 2093 O O . THR B 1 127 ? -2.838 9.594 -4.41 1 98.75 127 THR B O 1
ATOM 2096 N N . VAL B 1 128 ? -1.118 9.461 -5.898 1 98.56 128 VAL B N 1
ATOM 2097 C CA . VAL B 1 128 ? -1.44 10.742 -6.516 1 98.56 128 VAL B CA 1
ATOM 2098 C C . VAL B 1 128 ? -2.352 10.523 -7.719 1 98.56 128 VAL B C 1
ATOM 2100 O O . VAL B 1 128 ? -2.123 9.609 -8.523 1 98.56 128 VAL B O 1
ATOM 2103 N N . ALA B 1 129 ? -3.393 11.352 -7.789 1 97.25 129 ALA B N 1
ATOM 2104 C CA . ALA B 1 129 ? -4.312 11.305 -8.922 1 97.25 129 ALA B CA 1
ATOM 2105 C C . ALA B 1 129 ? -3.609 11.695 -10.219 1 97.25 129 ALA B C 1
ATOM 2107 O O . ALA B 1 129 ? -2.564 12.352 -10.188 1 97.25 129 ALA B O 1
ATOM 2108 N N . PRO B 1 130 ? -4.184 11.32 -11.367 1 93.75 130 PRO B N 1
ATOM 2109 C CA . PRO B 1 130 ? -3.545 11.578 -12.656 1 93.75 130 PRO B CA 1
ATOM 2110 C C . PRO B 1 130 ? -3.33 13.07 -12.922 1 93.75 130 PRO B C 1
ATOM 2112 O O . PRO B 1 130 ? -2.359 13.453 -13.578 1 93.75 130 PRO B O 1
ATOM 2115 N N . ASP B 1 131 ? -4.18 13.945 -12.43 1 95 131 ASP B N 1
ATOM 2116 C CA . ASP B 1 131 ? -4.055 15.367 -12.711 1 95 131 ASP B CA 1
ATOM 2117 C C . ASP B 1 131 ? -3.02 16.016 -11.805 1 95 131 ASP B C 1
ATOM 2119 O O . ASP B 1 131 ? -2.719 17.203 -11.945 1 95 131 ASP B O 1
ATOM 2123 N N . GLY B 1 132 ? -2.527 15.258 -10.828 1 97.06 132 GLY B N 1
ATOM 2124 C CA . GLY B 1 132 ? -1.452 15.719 -9.961 1 97.06 132 GLY B CA 1
ATOM 2125 C C . GLY B 1 132 ? -1.922 16.672 -8.883 1 97.06 132 GLY B C 1
ATOM 2126 O O . GLY B 1 132 ? -1.106 17.25 -8.164 1 97.06 132 GLY B O 1
ATOM 2127 N N . LYS B 1 133 ? -3.215 16.781 -8.656 1 98.31 133 LYS B N 1
ATOM 2128 C CA . LYS B 1 133 ? -3.719 17.844 -7.785 1 98.31 133 LYS B CA 1
ATOM 2129 C C . LYS B 1 133 ? -4.184 17.297 -6.445 1 98.31 133 LYS B C 1
ATOM 2131 O O . LYS B 1 133 ? -4.301 18.031 -5.465 1 98.31 133 LYS B O 1
ATOM 2136 N N . THR B 1 134 ? -4.57 16.031 -6.445 1 98.62 134 THR B N 1
ATOM 2137 C CA . THR B 1 134 ? -5.031 15.391 -5.215 1 98.62 134 THR B CA 1
ATOM 2138 C C . THR B 1 134 ? -4.254 14.109 -4.941 1 98.62 134 THR B C 1
ATOM 2140 O O . THR B 1 134 ? -3.672 13.523 -5.855 1 98.62 134 THR B O 1
ATOM 2143 N N . MET B 1 135 ? -4.16 13.781 -3.705 1 98.62 135 MET B N 1
ATOM 2144 C CA . MET B 1 135 ? -3.492 12.578 -3.213 1 98.62 135 MET B CA 1
ATOM 2145 C C . MET B 1 135 ? -4.301 11.922 -2.098 1 98.62 135 MET B C 1
ATOM 2147 O O . MET B 1 135 ? -4.961 12.609 -1.319 1 98.62 135 MET B O 1
ATOM 2151 N N . ILE B 1 136 ? -4.289 10.617 -2.066 1 98.5 136 ILE B N 1
ATOM 2152 C CA . ILE B 1 136 ? -4.922 9.859 -0.994 1 98.5 136 ILE B CA 1
ATOM 2153 C C . ILE B 1 136 ? -3.865 9.055 -0.239 1 98.5 136 ILE B C 1
ATOM 2155 O O . ILE B 1 136 ? -2.975 8.461 -0.85 1 98.5 136 ILE B O 1
ATOM 2159 N N . GLU B 1 137 ? -3.932 9.125 1.071 1 98.75 137 GLU B N 1
ATOM 2160 C CA . GLU B 1 137 ? -3.213 8.172 1.915 1 98.75 137 GLU B CA 1
ATOM 2161 C C . GLU B 1 137 ? -4.133 7.051 2.393 1 98.75 137 GLU B C 1
ATOM 2163 O O . GLU B 1 137 ? -5.211 7.312 2.928 1 98.75 137 GLU B O 1
ATOM 2168 N N . THR B 1 138 ? -3.84 5.84 2.182 1 98.75 138 THR B N 1
ATOM 2169 C CA . THR B 1 138 ? -4.449 4.672 2.809 1 98.75 138 THR B CA 1
ATOM 2170 C C . THR B 1 138 ? -3.545 4.113 3.906 1 98.75 138 THR B C 1
ATOM 2172 O O . THR B 1 138 ? -2.441 3.643 3.631 1 98.75 138 THR B O 1
ATOM 2175 N N . ALA B 1 139 ? -3.969 4.246 5.098 1 98.38 139 ALA B N 1
ATOM 2176 C CA . ALA B 1 139 ? -3.268 3.654 6.234 1 98.38 139 ALA B CA 1
ATOM 2177 C C . ALA B 1 139 ? -3.875 2.309 6.613 1 98.38 139 ALA B C 1
ATOM 2179 O O . ALA B 1 139 ? -5.078 2.213 6.871 1 98.38 139 ALA B O 1
ATOM 2180 N N . GLY B 1 140 ? -3.104 1.264 6.625 1 98.56 140 GLY B N 1
ATOM 2181 C CA . GLY B 1 140 ? -3.549 -0.073 6.984 1 98.56 140 GLY B CA 1
ATOM 2182 C C . GLY B 1 140 ? -2.83 -0.634 8.195 1 98.56 140 GLY B C 1
ATOM 2183 O O . GLY B 1 140 ? -1.611 -0.501 8.32 1 98.56 140 GLY B O 1
ATOM 2184 N N . TYR B 1 141 ? -3.537 -1.256 9.148 1 98.31 141 TYR B N 1
ATOM 2185 C CA . TYR B 1 141 ? -2.99 -1.892 10.344 1 98.31 141 TYR B CA 1
ATOM 2186 C C . TYR B 1 141 ? -3.998 -2.854 10.961 1 98.31 141 TYR B C 1
ATOM 2188 O O . TYR B 1 141 ? -5.141 -2.945 10.5 1 98.31 141 TYR B O 1
ATOM 2196 N N . ILE B 1 142 ? -3.516 -3.646 11.953 1 98.19 142 ILE B N 1
ATOM 2197 C CA . ILE B 1 142 ? -4.41 -4.477 12.75 1 98.19 142 ILE B CA 1
ATOM 2198 C C . ILE B 1 142 ? -4.801 -3.732 14.023 1 98.19 142 ILE B C 1
ATOM 2200 O O . ILE B 1 142 ? -3.936 -3.33 14.805 1 98.19 142 ILE B O 1
ATOM 2204 N N . GLY B 1 143 ? -6.109 -3.488 14.078 1 95.94 143 GLY B N 1
ATOM 2205 C CA . GLY B 1 143 ? -6.605 -2.699 15.195 1 95.94 143 GLY B CA 1
ATOM 2206 C C . GLY B 1 143 ? -6.965 -3.537 16.406 1 95.94 143 GLY B C 1
ATOM 2207 O O . GLY B 1 143 ? -6.535 -4.688 16.516 1 95.94 143 GLY B O 1
ATOM 2208 N N . GLU B 1 144 ? -7.719 -2.818 17.25 1 89.75 144 GLU B N 1
ATOM 2209 C CA . GLU B 1 144 ? -8.227 -3.492 18.438 1 89.75 144 GLU B CA 1
ATOM 2210 C C . GLU B 1 144 ? -9.102 -4.691 18.062 1 89.75 144 GLU B C 1
ATOM 2212 O O . GLU B 1 144 ? -9.891 -4.621 17.109 1 89.75 144 GLU B O 1
ATOM 2217 N N . GLY B 1 145 ? -8.914 -5.863 18.719 1 92.06 145 GLY B N 1
ATOM 2218 C CA . GLY B 1 145 ? -9.703 -7.051 18.438 1 92.06 145 GLY B CA 1
ATOM 2219 C C . GLY B 1 145 ? -9.078 -7.953 17.391 1 92.06 145 GLY B C 1
ATOM 2220 O O . GLY B 1 145 ? -9.648 -8.984 17.031 1 92.06 145 GLY B O 1
ATOM 2221 N N . GLY B 1 146 ? -8.008 -7.402 16.812 1 94.69 146 GLY B N 1
ATOM 2222 C CA . GLY B 1 146 ? -7.266 -8.258 15.906 1 94.69 146 GLY B CA 1
ATOM 2223 C C . GLY B 1 146 ? -7.789 -8.211 14.484 1 94.69 146 GLY B C 1
ATOM 2224 O O . GLY B 1 146 ? -7.598 -9.156 13.711 1 94.69 146 GLY B O 1
ATOM 2225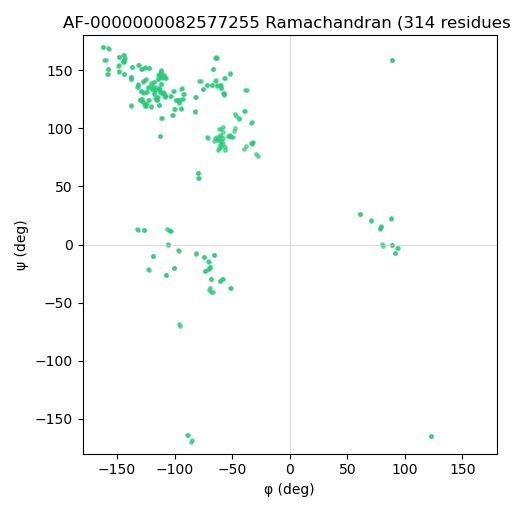 N N . LYS B 1 147 ? -8.492 -7.129 14.117 1 96.94 147 LYS B N 1
ATOM 2226 C CA . LYS B 1 147 ? -9.055 -6.996 12.773 1 96.94 147 LYS B CA 1
ATOM 2227 C C . LYS B 1 147 ? -8.352 -5.891 11.992 1 96.94 147 LYS B C 1
ATOM 2229 O O . LYS B 1 147 ? -7.957 -4.875 12.562 1 96.94 147 LYS B O 1
ATOM 2234 N N . PRO B 1 148 ? -8.266 -6.09 10.68 1 98.44 148 PRO B N 1
ATOM 2235 C CA . PRO B 1 148 ? -7.695 -5.016 9.859 1 98.44 148 PRO B CA 1
ATOM 2236 C C . PRO B 1 148 ? -8.523 -3.734 9.906 1 98.44 148 PRO B C 1
ATOM 2238 O O . PRO B 1 148 ? -9.758 -3.793 9.922 1 98.44 148 PRO B O 1
ATOM 2241 N N . VAL B 1 149 ? -7.867 -2.668 10.008 1 98.06 149 VAL B N 1
ATOM 2242 C CA . VAL B 1 149 ? -8.43 -1.327 9.883 1 98.06 149 VAL B CA 1
ATOM 2243 C C . VAL B 1 149 ? -7.762 -0.594 8.727 1 98.06 149 VAL B C 1
ATOM 2245 O O . VAL B 1 149 ? -6.543 -0.667 8.555 1 98.06 149 VAL B O 1
ATOM 2248 N N . MET B 1 150 ? -8.523 0.053 7.867 1 98.12 150 MET B N 1
ATOM 2249 C CA . MET B 1 150 ? -8.008 0.898 6.793 1 98.12 150 MET B CA 1
ATOM 2250 C C . MET B 1 150 ? -8.617 2.295 6.863 1 98.12 150 MET B C 1
ATOM 2252 O O . MET B 1 150 ? -9.836 2.453 6.773 1 98.12 150 MET B O 1
ATOM 2256 N N . ARG B 1 151 ? -7.797 3.262 7.012 1 97.19 151 ARG B N 1
ATOM 2257 C CA . ARG B 1 151 ? -8.195 4.664 7.094 1 97.19 151 ARG B CA 1
ATOM 2258 C C . ARG B 1 151 ? -7.707 5.441 5.879 1 97.19 151 ARG B C 1
ATOM 2260 O O . ARG B 1 151 ? -6.59 5.223 5.402 1 97.19 151 ARG B O 1
ATOM 2267 N N . THR B 1 152 ? -8.508 6.359 5.4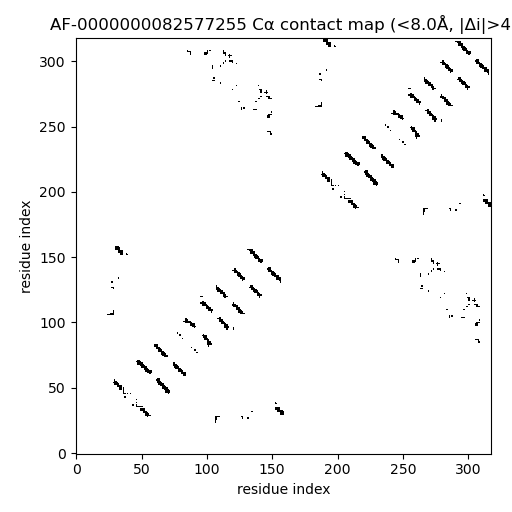92 1 98 152 THR B N 1
ATOM 2268 C CA . THR B 1 152 ? -8.164 7.168 4.328 1 98 152 THR B CA 1
ATOM 2269 C C . THR B 1 152 ? -8.023 8.641 4.715 1 98 152 THR B C 1
ATOM 2271 O O . THR B 1 152 ? -8.875 9.18 5.418 1 98 152 THR B O 1
ATOM 2274 N N . ASN B 1 153 ? -6.969 9.281 4.359 1 98.38 153 ASN B N 1
ATOM 2275 C CA . ASN B 1 153 ? -6.781 10.727 4.441 1 98.38 153 ASN B CA 1
ATOM 2276 C C . ASN B 1 153 ? -6.66 11.352 3.055 1 98.38 153 ASN B C 1
ATOM 2278 O O . ASN B 1 153 ? -6.082 10.758 2.146 1 98.38 153 ASN B O 1
ATOM 2282 N N . TYR B 1 154 ? -7.16 12.555 2.924 1 98.75 154 TYR B N 1
ATOM 2283 C CA . TYR B 1 154 ? -7.219 13.242 1.641 1 98.75 154 TYR B CA 1
ATOM 2284 C C . TYR B 1 154 ? -6.312 14.469 1.64 1 98.75 154 TYR B C 1
ATOM 2286 O O . TYR B 1 154 ? -6.199 15.164 2.65 1 98.75 154 TYR B O 1
ATOM 2294 N N . PHE B 1 155 ? -5.703 14.672 0.521 1 98.81 155 PHE B N 1
ATOM 2295 C CA . PHE B 1 155 ? -4.746 15.766 0.387 1 98.81 155 PHE B CA 1
ATOM 2296 C C . PHE B 1 155 ? -5.035 16.594 -0.865 1 98.81 155 PHE B C 1
ATOM 2298 O O . PHE B 1 155 ? -5.52 16.047 -1.864 1 98.81 155 PHE B O 1
ATOM 2305 N N . THR B 1 156 ? -4.621 17.844 -0.822 1 98.81 156 THR B N 1
ATOM 2306 C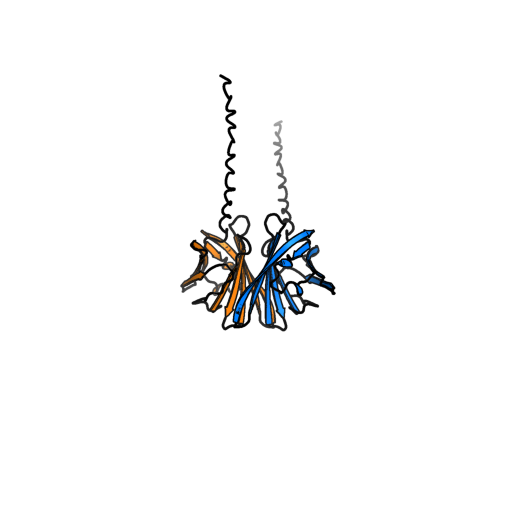 CA . THR B 1 156 ? -4.535 18.703 -1.992 1 98.81 156 THR B CA 1
ATOM 2307 C C . THR B 1 156 ? -3.125 19.281 -2.137 1 98.81 156 THR B C 1
ATOM 2309 O O . THR B 1 156 ? -2.477 19.609 -1.142 1 98.81 156 THR B O 1
ATOM 2312 N N . ARG B 1 157 ? -2.686 19.391 -3.389 1 98.75 157 ARG B N 1
ATOM 2313 C CA . ARG B 1 157 ? -1.361 19.953 -3.643 1 98.75 157 ARG B CA 1
ATOM 2314 C C . ARG B 1 157 ? -1.315 21.438 -3.283 1 98.75 157 ARG B C 1
ATOM 2316 O O . ARG B 1 157 ? -2.229 22.188 -3.623 1 98.75 157 ARG B O 1
ATOM 2323 N N . VAL B 1 158 ? -0.319 21.906 -2.666 1 98 158 VAL B N 1
ATOM 2324 C CA . VAL B 1 158 ? -0.239 23.312 -2.318 1 98 158 VAL B CA 1
ATOM 2325 C C . VAL B 1 158 ? 1.027 23.922 -2.916 1 98 158 VAL B C 1
ATOM 2327 O O . VAL B 1 158 ? 1.149 25.141 -3.012 1 98 158 VAL B O 1
ATOM 2330 N N . ARG B 1 159 ? 2.031 23.125 -3.256 1 90.62 159 ARG B N 1
ATOM 2331 C CA . ARG B 1 159 ? 3.207 23.562 -4.008 1 90.62 159 ARG B CA 1
ATOM 2332 C C . ARG B 1 159 ? 3.818 22.391 -4.781 1 90.62 159 ARG B C 1
ATOM 2334 O O . ARG B 1 159 ? 3.717 21.234 -4.359 1 90.62 159 ARG B O 1
#

Foldseek 3Di:
DPPPPPPPPPPPPPDPPPPPPPPPPAQLLAAKKKWPQVPDPDDPLFTFPTKMWHWDDPDPQKIKIWIWTHHPPDIDIDMDMDHQPQDKDAGPPDPQAGIKHWHDPDSQKIWIWGHHPNHGRWIWIWGADPVSFKIKIWIWDQDPPRHIDIDIIIIGGDD/DPPPPPPPPPPPPPPPPPPPPPPPPAQLLAAKKKWPQVPDPDDPLFTFPTKMWHWDDPDPQKIKIWIWTHHPPDIDIDMDMDHQPQDKDAGPPDPQAGIKHWHDPDSQKIWIWGHHPNHGRWIWIWGADPVSFKIKIWIWDQDPPRHIDIDIIIIGGDD

Organism: NCBI:txid68569

Secondary structure (DSSP, 8-state):
---------------------------TT-EEEEE-GGGSSS-GGGS-SEEEEEEEEEETTEEEEEEEEE-SS-EEEEEEEE-SBS--EE--S-SS-SEEEEEEEETTEEEEEEEETTEEEEEEEEEE-TTSSEEEEEEEEE-GGG-EEEEEEEEEE--/---------------------------TT-EEEEE-GGGSSS-GGGS-SEEEEEEEEEETTEEEEEEEEE-SS-EEEEEEEE-SBS--EE--S-SS-SEEEEEEEETTEEEEEEEETTEEEEEEEEEE-TTSSEEEEEEEEE-GGG-EEEEEEEEEE--

Solvent-accessible surface area (backbone atoms only — not comparable to full-atom values): 17915 Å² total; per-residue (Å²): 134,86,77,80,78,78,80,79,76,78,77,78,79,77,78,78,72,75,78,71,74,73,72,76,75,78,43,64,62,53,32,29,32,32,50,48,59,90,68,48,97,59,58,76,90,73,45,49,75,42,41,36,42,33,35,39,80,73,56,96,72,26,35,35,41,36,39,42,36,32,41,91,88,49,74,49,78,49,69,52,74,47,45,57,75,29,52,62,45,81,44,74,94,48,94,69,26,45,32,33,21,26,33,56,90,41,62,40,32,42,42,34,32,31,22,37,93,49,35,74,46,39,36,40,35,38,40,46,45,93,86,54,49,39,34,39,36,42,38,32,33,58,42,87,94,32,39,52,41,62,47,74,47,47,31,38,56,76,84,134,85,79,80,80,79,79,79,77,80,78,77,75,78,78,76,72,74,76,71,73,72,72,75,74,78,44,64,62,54,32,29,33,32,50,48,58,89,67,48,97,60,58,77,90,74,44,48,76,42,42,36,44,32,37,40,80,73,56,96,70,27,35,35,41,37,40,41,37,33,40,90,89,49,75,48,77,48,69,50,75,47,46,55,74,30,53,63,46,79,43,74,95,47,95,71,28,44,33,31,20,27,33,57,90,41,62,40,31,41,43,34,35,30,20,36,93,50,35,76,47,37,36,40,36,38,40,47,43,93,86,54,48,39,36,37,36,42,37,32,35,56,41,88,94,32,39,52,40,61,46,74,48,47,31,38,56,76,84

Sequence (318 aa):
MKVPFAILLAVGLGHAAPALAQSAAPSPLLGSWAVDVERLPMPPEARPKSVTISYADIGGGKWRTSVDIVGKDYENHTAGTYTPDGTPYIVEGSPEADIAAVQLPAPNVLVMVLGKGGIPASTRVYTVAPDGKTMIETAGYIGEGGKPVMRTNYFTRVRMKVPFAILLAVGLGHAAPALAQSAAPSPLLGSWAVDVERLPMPPEARPKSVTISYADIGGGKWRTSVDIVGKDYENHTAGTYTPDGTPYIVEGSPEADIAAVQLPAPNVLVMVLGKGGIPASTRVYTVAPDGKTMIETAGYIGEGGKPVMRTNYFTRVR

=== Feature glossary ===
Each block in this record encodes a different view of the same protein. In brief:

Predicted aligned error. PAE(i, j) answers: if I align the predicted and true structures on residue i, how far off (in Å) do I expect residue j to be? A block-diagonal PAE matrix with low values on the blocks and high values off-diagonal is the signature of a multi-domain protein with confidently predicted domains but uncertain inter-domain orientation.

Contact-map, Ramachandran, and PAE plots. Plot images: a contact map (which residues are close in 3D, as an N×N binary image), a Ramachandran scatter (backbone torsion angles, revealing secondary-structure composition at a glance), and — for AlphaFold structures — a PAE heatmap (pairwise prediction confidence).

Backbone torsions (φ/ψ). φ (phi) and ψ (psi) are the two rotatable backbone dihedrals per residue: φ is the C(i-1)–N–Cα–C torsion, ψ is the N–Cα–C–N(i+1) torsion, both in degrees on (−180°, 180°]. α-helical residues cluster near (−60°, −45°); β-strand residues near (−120°, +130°). A Ramachandran plot is simply a scatter of (φ, ψ) for every residue.

Foldseek 3Di. A 3Di character summarizes, for each residue, the relative orientation of the Cα frame of its nearest spatial neighbor. Because it encodes fold topology rather than chemistry, 3Di alignments detect remote structural similarity that sequence alignment misses.

Radius of gyration, Cα contacts, bounding box. Three whole-structure scalars: the radius of gyration (RMS distance of Cα from centroid, in Å), the count of Cα–Cα contacts (pairs closer than 8 Å and separated by more than four residues in sequence — i.e. tertiary, not local, contacts), and the bounding-box dimensions. Together they distinguish compact globular folds from extended fibres or disordered chains.

Sequence. Sequence gives the chain of amino acids in standard one-letter code (A=alanine, C=cysteine, …, Y=tyrosine), read N→C. It is the only feature that is directly encoded by the gene; all structural features are derived from the folded form of this sequence.

mmCIF coordinates. Atomic coordinates in PDBx/mmCIF format — the same representation the Protein Data Bank distributes. Each line of the _atom_site loop places one backbone atom in Cartesian space (units: ångströms, origin: arbitrary).

Secondary structure (3-state, P-SEA). Three-state secondary structure (P-SEA) collapses the eight DSSP classes into helix (a), strand (b), and coil (c). P-SEA assigns these from Cα geometry alone — distances and angles — without requiring backbone oxygens, so it works on any Cα trace.

InterPro / GO / CATH / organism. Functional annotations link the protein to curated databases. InterPro entries identify conserved domains and families by matching the sequence against member-database signatures (Pfam, PROSITE, CDD, …). Gene Ontology (GO) terms describe molecular function, biological process, and cellular component in a controlled vocabulary. CATH places the structure in a hierarchical fold classification (Class/Architecture/Topology/Homologous-superfamily). The organism is the source species.

B-factor. B-factor (Debye–Waller factor) reflects atomic displacement in the crystal lattice. It is an experimental observable (units Å²), not a prediction; low values mean the atom is pinned down, high values mean it moves or is heterogeneous across the crystal.

Rendered structure images. Structure images are PyMOL renders from six orthogonal camera directions. Cartoon representation draws helices as coils and strands as arrows; sticks shows the backbone as bonds; surface shows the solvent-excluded envelope. Rainbow coloring maps sequence position to hue (blue→red, N→C); chain coloring assigns a distinct color per polypeptide.

Solvent-accessible surface area. Solvent-accessible surface area (SASA) is the area in Å² traced out by the centre of a 1.4 Å probe sphere (a water molecule) rolled over the protein's van der Waals surface (Shrake–Rupley / Lee–Richards construction). Buried residues have near-zero SASA; fully exposed residues can exceed 200 Å². The total SASA scales roughly with the number of surface residues.

Secondary structure (8-state, DSSP). The SS8 string is DSSP's per-residue secondary-structure call. α-helix (H) means an i→i+4 H-bond ladder; β-strand (E) means the residue participates in a β-sheet; 3₁₀ (G) and π (I) are tighter and wider helices; T/S are turns/bends; '-' is loop.

pLDDT. For AlphaFold models, the B-factor field carries pLDDT — the model's own estimate of local accuracy on a 0–100 scale. Regions with pLDDT<50 should be treated as essentially unmodeled; they often correspond to intrinsically disordered segments.

Nearest PDB structures. Nearest PDB neighbors are the top structural matches found by Foldseek when searching this structure against the entire Protein Data Bank. Each hit reports a TM-score (0 to 1; >0.5 almost always implies the same fold) and an E-value. These are *structural* homologs — they may share no detectable sequence similarity.